Protein AF-A0A0B6XY96-F1 (afdb_monomer_lite)

Radius of gyration: 25.29 Å; chains: 1; bounding box: 54×44×71 Å

Sequence (226 aa):
AMDSETLGESTVIISHGELLQGVLDKAHYGPSTYGLIHCCFELYGGDVAGRLLTYLGRLFTSYLQMTGFSLGAGDILVQRKADRKRKSFIRKSQHAGKVAVMKALGLHEIDTNEIDLLLELKRAHFDKEGLKMAEVDMCMKGETDKVQDDIARSIMPVRLEKGFPENSLQLMVQSGAKGSPVNCMQISCLLGQIELEGRRPPLMLSGRSLPSFLPYDVSPKAGGFV

pLDDT: mean 88.84, std 10.07, range [34.84, 97.94]

Structure (mmCIF, N/CA/C/O backbone):
data_AF-A0A0B6XY96-F1
#
_entry.id   AF-A0A0B6XY96-F1
#
loop_
_atom_site.group_PDB
_atom_site.id
_atom_site.type_symbol
_atom_site.label_atom_id
_ato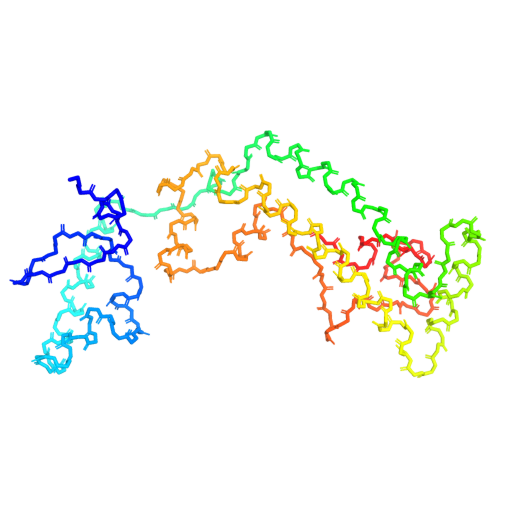m_site.label_alt_id
_atom_site.label_comp_id
_atom_site.label_asym_id
_atom_site.label_entity_id
_atom_site.label_seq_id
_atom_site.pdbx_PDB_ins_code
_atom_site.Cartn_x
_atom_site.Cartn_y
_atom_site.Cartn_z
_atom_site.occupancy
_atom_site.B_iso_or_equiv
_atom_site.auth_seq_id
_atom_site.auth_comp_id
_atom_site.auth_asym_id
_atom_site.auth_atom_id
_atom_site.pdbx_PDB_model_num
ATOM 1 N N . ALA A 1 1 ? 2.390 27.532 30.092 1.00 34.84 1 ALA A N 1
ATOM 2 C CA . ALA A 1 1 ? 2.012 27.223 28.703 1.00 34.84 1 ALA A CA 1
ATOM 3 C C . ALA A 1 1 ? 1.995 25.709 28.603 1.00 34.84 1 ALA A C 1
ATOM 5 O O . ALA A 1 1 ? 3.037 25.123 28.845 1.00 34.84 1 ALA A O 1
ATOM 6 N N . MET A 1 2 ? 0.826 25.080 28.449 1.00 35.19 2 MET A N 1
ATOM 7 C CA . MET A 1 2 ? 0.771 23.632 28.219 1.00 35.19 2 MET A CA 1
ATOM 8 C C . MET A 1 2 ? 1.104 23.404 26.747 1.00 35.19 2 MET A C 1
ATOM 10 O O . MET A 1 2 ? 0.464 24.002 25.880 1.00 35.19 2 MET A O 1
ATOM 14 N N . ASP A 1 3 ? 2.155 22.632 26.493 1.00 42.41 3 ASP A N 1
ATOM 15 C CA . ASP A 1 3 ? 2.670 22.343 25.157 1.00 42.41 3 ASP A CA 1
ATOM 16 C C . ASP A 1 3 ? 1.568 21.727 24.293 1.00 42.41 3 ASP A C 1
ATOM 18 O O . ASP A 1 3 ? 0.887 20.803 24.734 1.00 42.41 3 ASP A O 1
ATOM 22 N N . SER A 1 4 ? 1.362 22.200 23.059 1.00 48.06 4 SER A N 1
ATOM 23 C CA . SER A 1 4 ? 0.278 21.686 22.205 1.00 48.06 4 SER A CA 1
ATOM 24 C C . SER A 1 4 ? 0.474 20.226 21.768 1.00 48.06 4 SER A C 1
ATOM 26 O O . SER A 1 4 ? -0.428 19.655 21.166 1.00 48.06 4 SER A O 1
ATOM 28 N N . GLU A 1 5 ? 1.616 19.606 22.086 1.00 48.81 5 GLU A N 1
ATOM 29 C CA . GLU A 1 5 ? 1.818 18.152 22.002 1.00 48.81 5 GLU A CA 1
ATOM 30 C C . GLU A 1 5 ? 1.040 17.375 23.080 1.00 48.81 5 GLU A C 1
ATOM 32 O O . GLU A 1 5 ? 0.754 16.194 22.898 1.00 48.81 5 GLU A O 1
ATOM 37 N N . THR A 1 6 ? 0.630 18.024 24.177 1.00 51.12 6 THR A N 1
ATOM 38 C CA . THR A 1 6 ? -0.117 17.371 25.269 1.00 51.12 6 THR A CA 1
ATOM 39 C C . THR A 1 6 ? -1.612 17.187 24.990 1.00 51.12 6 THR A C 1
ATOM 41 O O . THR A 1 6 ? -2.243 16.396 25.678 1.00 51.12 6 THR A O 1
ATOM 44 N N . LEU A 1 7 ? -2.187 17.828 23.961 1.00 58.00 7 LEU A N 1
ATOM 45 C CA . LEU A 1 7 ? -3.616 17.725 23.595 1.00 58.00 7 LEU A CA 1
ATOM 46 C C . LEU A 1 7 ? -3.896 16.796 22.390 1.00 58.00 7 LEU A C 1
ATOM 48 O O . LEU A 1 7 ? -4.915 16.933 21.716 1.00 58.00 7 LEU A O 1
ATOM 52 N N . GLY A 1 8 ? -2.998 15.859 22.084 1.00 70.81 8 GLY A N 1
ATOM 53 C CA . GLY A 1 8 ? -3.193 14.903 20.988 1.00 70.81 8 GLY A CA 1
ATOM 54 C C . GLY A 1 8 ? -4.040 13.687 21.381 1.00 70.81 8 GLY A C 1
ATOM 55 O O . GLY A 1 8 ? -3.863 13.124 22.457 1.00 70.81 8 GLY A O 1
ATOM 56 N N . GLU A 1 9 ? -4.896 13.203 20.478 1.00 83.38 9 GLU A N 1
ATOM 57 C CA . GLU A 1 9 ? -5.590 11.910 20.641 1.00 83.38 9 GLU A CA 1
ATOM 58 C C . GLU A 1 9 ? -4.667 10.687 20.453 1.00 83.38 9 GLU A C 1
ATOM 60 O O . GLU A 1 9 ? -5.088 9.546 20.636 1.00 83.38 9 GLU A O 1
ATOM 65 N N . SER A 1 10 ? -3.398 10.913 20.097 1.00 85.44 10 SER A N 1
ATOM 66 C CA . SER A 1 10 ? -2.388 9.869 19.896 1.00 85.44 10 SER A CA 1
ATOM 67 C C . SER A 1 10 ? -1.900 9.230 21.194 1.00 85.44 10 SER A C 1
ATOM 69 O O . SER A 1 10 ? -1.477 8.078 21.186 1.00 85.44 10 SER A O 1
ATOM 71 N N . THR A 1 11 ? -1.913 9.980 22.296 1.00 88.56 11 THR A N 1
ATOM 72 C CA . THR A 1 11 ? -1.418 9.506 23.590 1.00 88.56 11 THR A CA 1
ATOM 73 C C . THR A 1 11 ? -2.590 9.016 24.418 1.00 88.56 11 THR A C 1
ATOM 75 O O . THR A 1 11 ? -3.497 9.788 24.725 1.00 88.56 11 THR A O 1
ATOM 78 N N . VAL A 1 12 ? -2.560 7.742 24.805 1.00 91.12 12 VAL A N 1
ATOM 79 C CA . VAL A 1 12 ? -3.589 7.156 25.663 1.00 91.12 12 VAL A CA 1
ATOM 80 C C . VAL A 1 12 ? -3.191 7.292 27.126 1.00 91.12 12 VAL A C 1
ATOM 82 O O . VAL A 1 12 ? -2.151 6.786 27.547 1.00 91.12 12 VAL A O 1
ATOM 85 N N . ILE A 1 13 ? -4.033 7.974 27.904 1.00 92.38 13 ILE A N 1
ATOM 86 C CA . ILE A 1 13 ? -3.832 8.190 29.340 1.00 92.38 13 ILE A CA 1
ATOM 87 C C . ILE A 1 13 ? -5.008 7.580 30.091 1.00 92.38 13 ILE A C 1
ATOM 89 O O . ILE A 1 13 ? -6.151 8.010 29.937 1.00 92.38 13 ILE A O 1
ATOM 93 N N . ILE A 1 14 ? -4.707 6.592 30.931 1.00 92.69 14 ILE A N 1
ATOM 94 C CA . ILE A 1 14 ? -5.670 5.962 31.832 1.00 92.69 14 ILE A CA 1
ATOM 95 C C . ILE A 1 14 ? -5.192 6.200 33.258 1.00 92.69 14 ILE A C 1
ATOM 97 O O . ILE A 1 14 ? -4.079 5.811 33.611 1.00 92.69 14 ILE A O 1
ATOM 101 N N . SER A 1 15 ? -6.027 6.835 34.076 1.00 92.94 15 SER A N 1
ATOM 102 C CA . SER A 1 15 ? -5.720 7.119 35.479 1.00 92.94 15 SER A CA 1
ATOM 103 C C . SER A 1 15 ? -6.868 6.662 36.360 1.00 92.94 15 SER A C 1
ATOM 105 O O . SER A 1 15 ? -8.026 6.895 36.037 1.00 92.94 15 SER A O 1
ATOM 107 N N . HIS A 1 16 ? -6.551 5.970 37.456 1.00 92.12 16 HIS A N 1
ATOM 108 C CA . HIS A 1 16 ? -7.541 5.432 38.398 1.00 92.12 16 HIS A CA 1
ATOM 109 C C . HIS A 1 16 ? -8.677 4.610 37.747 1.00 92.12 16 HIS A C 1
ATOM 111 O O . HIS A 1 16 ? -9.773 4.523 38.288 1.00 92.12 16 HIS A O 1
ATOM 117 N N . GLY A 1 17 ? -8.404 3.969 36.604 1.00 88.75 17 GLY A N 1
ATOM 118 C CA . GLY A 1 17 ? -9.384 3.166 35.864 1.00 88.75 17 GLY A CA 1
ATOM 119 C C . GLY A 1 17 ? -10.246 3.947 34.867 1.00 88.75 17 GLY A C 1
ATOM 120 O O . GLY A 1 17 ? -11.095 3.344 34.217 1.00 88.75 17 GLY A O 1
ATOM 121 N N . GLU A 1 18 ? -10.013 5.248 34.698 1.00 93.12 18 GLU A N 1
ATOM 122 C CA . GLU A 1 18 ? -10.737 6.100 33.753 1.00 93.12 18 GLU A CA 1
ATOM 123 C C . GLU A 1 18 ? -9.849 6.477 32.562 1.00 93.12 18 GLU A C 1
ATOM 125 O O . GLU A 1 18 ? -8.687 6.853 32.731 1.00 93.12 18 GLU A O 1
ATOM 130 N N . LEU A 1 19 ? -10.397 6.373 31.346 1.00 92.69 19 LEU A N 1
ATOM 131 C CA . LEU A 1 19 ? -9.748 6.845 30.123 1.00 92.69 19 LEU A CA 1
ATOM 132 C C . LEU A 1 19 ? -9.890 8.369 30.046 1.00 92.69 19 LEU A C 1
ATOM 134 O O . LEU A 1 19 ? -10.981 8.875 29.790 1.00 92.69 19 LEU A O 1
ATOM 138 N N . LEU A 1 20 ? -8.790 9.085 30.271 1.00 92.25 20 LEU A N 1
ATOM 139 C CA . LEU A 1 20 ? -8.768 10.549 30.297 1.00 92.25 20 LEU A CA 1
ATOM 140 C C . LEU A 1 20 ? -8.473 11.156 28.924 1.00 92.25 20 LEU A C 1
ATOM 142 O O . LEU A 1 20 ? -8.969 12.233 28.604 1.00 92.25 20 LEU A O 1
ATOM 146 N N . GLN A 1 21 ? -7.647 10.481 28.124 1.00 91.56 21 GLN A N 1
ATOM 147 C CA . GLN A 1 21 ? -7.187 10.982 26.833 1.00 91.56 21 GLN A CA 1
ATOM 148 C C . GLN A 1 21 ? -6.868 9.831 25.883 1.00 91.56 21 GLN A C 1
ATOM 150 O O . GLN A 1 21 ? -6.405 8.775 26.317 1.00 91.56 21 GLN A O 1
ATOM 155 N N . GLY A 1 22 ? -7.065 10.088 24.591 1.00 90.88 22 GLY A N 1
ATOM 156 C CA . GLY A 1 22 ? -6.612 9.242 23.497 1.00 90.88 22 GLY A CA 1
ATOM 157 C C . GLY A 1 22 ? -7.664 8.274 22.967 1.00 90.88 22 GLY A C 1
ATOM 158 O O . GLY A 1 22 ? -8.664 7.974 23.621 1.00 90.88 22 GLY A O 1
ATOM 159 N N . VAL A 1 23 ? -7.425 7.791 21.749 1.00 92.00 23 VAL A N 1
ATOM 160 C CA . VAL A 1 23 ? -8.285 6.809 21.079 1.00 92.00 23 VAL A CA 1
ATOM 161 C C . VAL A 1 23 ? -7.690 5.413 21.225 1.00 92.00 23 VAL A C 1
ATOM 163 O O . VAL A 1 23 ? -6.497 5.199 21.025 1.00 92.00 23 VAL A O 1
ATOM 166 N N . LEU A 1 24 ? -8.543 4.440 21.548 1.00 92.62 24 LEU A N 1
ATOM 167 C CA . LEU A 1 24 ? -8.146 3.039 21.629 1.00 92.62 24 LEU A CA 1
ATOM 168 C C . LEU A 1 24 ? -8.195 2.387 20.245 1.00 92.62 24 LEU A C 1
ATOM 170 O O . LEU A 1 24 ? -9.245 2.302 19.608 1.00 92.62 24 LEU A O 1
ATOM 174 N N . ASP A 1 25 ? -7.062 1.853 19.820 1.00 92.94 25 ASP A N 1
ATOM 175 C CA . ASP A 1 25 ? -6.890 1.124 18.568 1.00 92.94 25 ASP A CA 1
ATOM 176 C C . ASP A 1 25 ? -6.428 -0.325 18.819 1.00 92.94 25 ASP A C 1
ATOM 178 O O . ASP A 1 25 ? -6.383 -0.823 19.954 1.00 92.94 25 ASP A O 1
ATOM 182 N N . LYS A 1 26 ? -6.034 -1.015 17.744 1.00 92.50 26 LYS A N 1
ATOM 183 C CA . LYS A 1 26 ? -5.470 -2.364 17.829 1.00 92.50 26 LYS A CA 1
ATOM 184 C C . LYS A 1 26 ? -4.248 -2.463 18.751 1.00 92.50 26 LYS A C 1
ATOM 186 O O . LYS A 1 26 ? -4.020 -3.544 19.287 1.00 92.50 26 LYS A O 1
ATOM 191 N N . ALA A 1 27 ? -3.478 -1.395 18.962 1.00 91.88 27 ALA A N 1
ATOM 192 C CA . ALA A 1 27 ? -2.328 -1.424 19.863 1.00 91.88 27 ALA A CA 1
ATOM 193 C C . ALA A 1 27 ? -2.732 -1.521 21.345 1.00 91.88 27 ALA A C 1
ATOM 195 O O . ALA A 1 27 ? -1.904 -1.897 22.175 1.00 91.88 27 ALA A O 1
ATOM 196 N N . HIS A 1 28 ? -3.994 -1.258 21.689 1.00 92.25 28 HIS A N 1
ATOM 197 C CA . HIS A 1 28 ? -4.459 -1.269 23.076 1.00 92.25 28 HIS A CA 1
ATOM 198 C C . HIS A 1 28 ? -5.176 -2.569 23.456 1.00 92.25 28 HIS A C 1
ATOM 200 O O . HIS A 1 28 ? -4.881 -3.152 24.499 1.00 92.25 28 HIS A O 1
ATOM 206 N N . TYR A 1 29 ? -6.111 -3.033 22.624 1.00 92.75 29 TYR A N 1
ATOM 207 C CA . TYR A 1 29 ? -6.907 -4.241 22.896 1.00 92.75 29 TYR A CA 1
ATOM 208 C C . TYR A 1 29 ? -6.634 -5.409 21.943 1.00 92.75 29 TYR A C 1
ATOM 210 O O . TYR A 1 29 ? -7.260 -6.463 22.064 1.00 92.75 29 TYR A O 1
ATOM 218 N N . GLY A 1 30 ? -5.729 -5.233 20.981 1.00 90.69 30 GLY A N 1
ATOM 219 C CA . GLY A 1 30 ? -5.259 -6.307 20.117 1.00 90.69 30 GLY A CA 1
ATOM 220 C C . GLY A 1 30 ? -4.128 -7.128 20.748 1.00 90.69 30 GLY A C 1
ATOM 221 O O . GLY A 1 30 ? -3.778 -6.943 21.914 1.00 90.69 30 GLY A O 1
ATOM 222 N N . PRO A 1 31 ? -3.536 -8.054 19.975 1.00 89.50 31 PRO A N 1
ATOM 223 C CA . PRO A 1 31 ? -2.390 -8.851 20.402 1.00 89.50 31 PRO A CA 1
ATOM 224 C C . PRO A 1 31 ? -1.100 -8.016 20.335 1.00 89.50 31 PRO A C 1
ATOM 226 O O . PRO A 1 31 ? -0.239 -8.242 19.485 1.00 89.50 31 PRO A O 1
ATOM 229 N N . SER A 1 32 ? -0.995 -7.006 21.194 1.00 90.12 32 SER A N 1
ATOM 230 C CA . SER A 1 32 ? 0.112 -6.050 21.255 1.00 90.12 32 SER A CA 1
ATOM 231 C C . SER A 1 32 ? 0.770 -6.059 22.632 1.00 90.12 32 SER A C 1
ATOM 233 O O . SER A 1 32 ? 0.115 -6.061 23.676 1.00 90.12 32 SER A O 1
ATOM 235 N N . THR A 1 33 ? 2.101 -6.041 22.637 1.00 91.44 33 THR A N 1
ATOM 236 C CA . THR A 1 33 ? 2.887 -5.885 23.862 1.00 91.44 33 THR A CA 1
ATOM 237 C C . THR A 1 33 ? 2.662 -4.498 24.447 1.00 91.44 33 THR A C 1
ATOM 239 O O . THR A 1 33 ? 2.642 -3.518 23.706 1.00 91.44 33 THR A O 1
ATOM 242 N N . TYR A 1 34 ? 2.535 -4.422 25.769 1.00 92.25 34 TYR A N 1
ATOM 243 C CA . TYR A 1 34 ? 2.299 -3.175 26.515 1.00 92.25 34 TYR A CA 1
ATOM 244 C C . TYR A 1 34 ? 0.981 -2.453 26.175 1.00 92.25 34 TYR A C 1
ATOM 246 O O . TYR A 1 34 ? 0.793 -1.305 26.565 1.00 92.25 34 TYR A O 1
ATOM 254 N N . GLY A 1 35 ? 0.049 -3.126 25.490 1.00 92.31 35 GLY A N 1
ATOM 255 C CA . GLY A 1 35 ? -1.318 -2.637 25.323 1.00 92.31 35 GLY A CA 1
ATOM 256 C C . GLY A 1 35 ? -2.121 -2.700 26.626 1.00 92.31 35 GLY A C 1
ATOM 257 O O . GLY A 1 35 ? -1.733 -3.369 27.584 1.00 92.31 35 GLY A O 1
ATOM 258 N N . LEU A 1 36 ? -3.292 -2.061 26.641 1.00 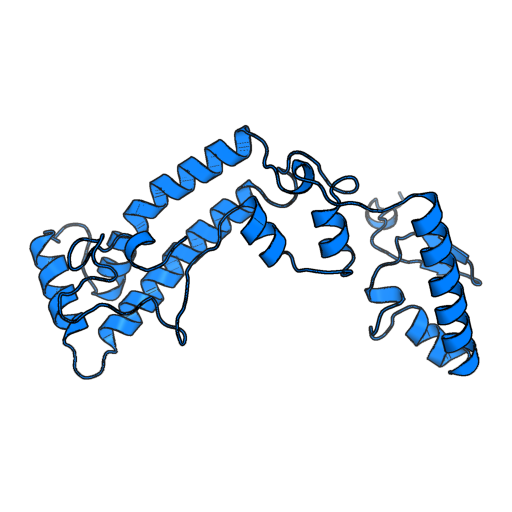93.38 36 LEU A N 1
ATOM 259 C CA . LEU A 1 36 ? -4.218 -2.053 27.779 1.00 93.38 36 LEU A CA 1
ATOM 260 C C . LEU A 1 36 ? -4.505 -3.464 28.312 1.00 93.38 36 LEU A C 1
ATOM 262 O O . LEU A 1 36 ? -4.399 -3.704 29.512 1.00 93.38 36 LEU A O 1
ATOM 266 N N . ILE A 1 37 ? -4.823 -4.413 27.427 1.00 94.38 37 ILE A N 1
ATOM 267 C CA . ILE A 1 37 ? -5.144 -5.791 27.836 1.00 94.38 37 ILE A CA 1
ATOM 268 C C . ILE A 1 37 ? -3.922 -6.498 28.430 1.00 94.38 37 ILE A C 1
ATOM 270 O O . ILE A 1 37 ? -4.058 -7.231 29.408 1.00 94.38 37 ILE A O 1
ATOM 274 N N . HIS A 1 38 ? -2.730 -6.245 27.886 1.00 94.62 38 HIS A N 1
ATOM 275 C CA . HIS A 1 38 ? -1.482 -6.795 28.409 1.00 94.62 38 HIS A CA 1
ATOM 276 C C . HIS A 1 38 ? -1.158 -6.228 29.799 1.00 94.62 38 HIS A C 1
ATOM 278 O O . HIS A 1 38 ? -0.843 -6.983 30.713 1.00 94.62 38 HIS A O 1
ATOM 284 N N . CYS A 1 39 ? -1.323 -4.917 29.997 1.00 93.56 39 CYS A N 1
ATOM 285 C CA . CYS A 1 39 ? -1.158 -4.284 31.306 1.00 93.56 39 CYS A CA 1
ATOM 286 C C . CYS A 1 39 ? -2.175 -4.812 32.329 1.00 93.56 39 CYS A C 1
ATOM 288 O O . CYS A 1 39 ? -1.818 -5.077 33.474 1.00 93.56 39 CYS A O 1
ATOM 290 N N . CYS A 1 40 ? -3.434 -5.020 31.928 1.00 93.88 40 CYS A N 1
ATOM 291 C CA . CYS A 1 40 ? -4.437 -5.629 32.802 1.00 93.88 40 CYS A CA 1
ATOM 292 C C . CYS A 1 40 ? -4.098 -7.078 33.165 1.00 93.88 40 CYS A C 1
ATOM 294 O O . CYS A 1 40 ? -4.346 -7.482 34.300 1.00 93.88 40 CYS A O 1
ATOM 296 N N . PHE A 1 41 ? -3.538 -7.846 32.229 1.00 95.69 41 PHE A N 1
ATOM 297 C CA . PHE A 1 41 ? -3.071 -9.204 32.495 1.00 95.69 41 PHE A CA 1
ATOM 298 C C . PHE A 1 41 ? -1.960 -9.213 33.549 1.00 95.69 41 PHE A C 1
ATOM 300 O O . PHE A 1 41 ? -2.029 -10.001 34.488 1.00 95.69 41 PHE A O 1
ATOM 307 N N . GLU A 1 42 ? -0.993 -8.304 33.435 1.00 95.56 42 GLU A N 1
ATOM 308 C CA . GLU A 1 42 ? 0.129 -8.213 34.374 1.00 95.56 42 GLU A CA 1
ATOM 309 C C . GLU A 1 42 ? -0.311 -7.752 35.774 1.00 95.56 42 GLU A C 1
ATOM 311 O O . GLU A 1 42 ? 0.146 -8.282 36.782 1.00 95.56 42 GLU A O 1
ATOM 316 N N . LEU A 1 43 ? -1.234 -6.786 35.855 1.00 94.44 43 LEU A N 1
ATOM 317 C CA . LEU A 1 43 ? -1.676 -6.206 37.130 1.00 94.44 43 LEU A CA 1
ATOM 318 C C . LEU A 1 43 ? -2.737 -7.043 37.860 1.00 94.44 43 LEU A C 1
ATOM 320 O O . LEU A 1 43 ? -2.755 -7.070 39.090 1.00 94.44 43 LEU A O 1
ATOM 324 N N . TYR A 1 44 ? -3.647 -7.685 37.122 1.00 94.88 44 TYR A N 1
ATOM 325 C CA . TYR A 1 44 ? -4.847 -8.324 37.684 1.00 94.88 44 TYR A CA 1
ATOM 326 C C . TYR A 1 44 ? -5.003 -9.805 37.309 1.00 94.88 44 TYR A C 1
ATOM 328 O O . TYR A 1 44 ? -5.945 -10.457 37.765 1.00 94.88 44 TYR A O 1
ATOM 336 N N . GLY A 1 45 ? -4.101 -10.350 36.493 1.00 96.12 45 GLY A N 1
ATOM 337 C CA . GLY A 1 45 ? -4.121 -11.741 36.055 1.00 96.12 45 GLY A CA 1
ATOM 338 C C . GLY A 1 45 ? -5.038 -12.025 34.859 1.00 96.12 45 GLY A C 1
ATOM 339 O O . GLY A 1 45 ? -5.823 -11.191 34.391 1.00 96.12 45 GLY A O 1
ATOM 340 N N . GLY A 1 46 ? -4.944 -13.262 34.364 1.00 95.56 46 GLY A N 1
ATOM 341 C CA . GLY A 1 46 ? -5.618 -13.709 33.141 1.00 95.56 46 GLY A CA 1
ATOM 342 C C . GLY A 1 46 ? -7.144 -13.686 33.195 1.00 95.56 46 GLY A C 1
ATOM 343 O O . GLY A 1 46 ? -7.780 -13.317 32.207 1.00 95.56 46 GLY A O 1
ATOM 344 N N . ASP A 1 47 ? -7.742 -14.010 34.343 1.00 96.69 47 ASP A N 1
ATOM 345 C CA . ASP A 1 47 ? -9.202 -14.047 34.489 1.00 96.69 47 ASP A CA 1
ATOM 346 C C . ASP A 1 47 ? -9.833 -12.662 34.304 1.00 96.69 47 ASP A C 1
ATOM 348 O O . ASP A 1 47 ? -10.861 -12.513 33.635 1.00 96.69 47 ASP A O 1
ATOM 352 N N . VAL A 1 48 ? -9.208 -11.626 34.874 1.00 96.12 48 VAL A N 1
ATOM 353 C CA . VAL A 1 48 ? -9.687 -10.242 34.768 1.00 96.12 48 VAL A CA 1
ATOM 354 C C . VAL A 1 48 ? -9.477 -9.715 33.352 1.00 96.12 48 VAL A C 1
ATOM 356 O O . VAL A 1 48 ? -10.406 -9.143 32.777 1.00 96.12 48 VAL A O 1
ATOM 359 N N . ALA A 1 49 ? -8.312 -9.971 32.750 1.00 95.56 49 ALA A N 1
ATOM 360 C CA . ALA A 1 49 ? -8.035 -9.587 31.366 1.00 95.56 49 ALA A CA 1
ATOM 361 C C . ALA A 1 49 ? -9.014 -10.244 30.371 1.00 95.56 49 ALA A C 1
ATOM 363 O O . ALA A 1 49 ? -9.542 -9.572 29.482 1.00 95.56 49 ALA A O 1
ATOM 364 N N . GLY A 1 50 ? -9.334 -11.530 30.557 1.00 95.88 50 GLY A N 1
ATOM 365 C CA . GLY A 1 50 ? -10.308 -12.247 29.728 1.00 95.88 50 GLY A CA 1
ATOM 366 C C . GLY A 1 50 ? -11.734 -11.698 29.861 1.00 95.88 50 GLY A C 1
ATOM 367 O O . GLY A 1 50 ? -12.450 -11.548 28.863 1.00 95.88 50 GLY A O 1
ATOM 368 N N . ARG A 1 51 ? -12.147 -11.328 31.082 1.00 96.88 51 ARG A N 1
ATOM 369 C CA . ARG A 1 51 ? -13.436 -10.652 31.316 1.00 96.88 51 ARG A CA 1
ATOM 370 C C . ARG A 1 51 ? -13.479 -9.280 30.651 1.00 96.88 51 ARG A C 1
ATOM 372 O O . ARG A 1 51 ? -14.461 -8.983 29.974 1.00 96.88 51 ARG A O 1
ATOM 379 N N . LEU A 1 52 ? -12.415 -8.485 30.779 1.00 95.25 52 LEU A N 1
ATOM 380 C CA . LEU A 1 52 ? -12.309 -7.174 30.135 1.00 95.25 52 LEU A CA 1
ATOM 381 C C . LEU A 1 52 ? -12.438 -7.287 28.610 1.00 95.25 52 LEU A C 1
ATOM 383 O O . LEU A 1 52 ? -13.245 -6.572 28.017 1.00 95.25 52 LEU A O 1
ATOM 387 N N . LEU A 1 53 ? -11.729 -8.233 27.986 1.00 95.88 53 LEU A N 1
ATOM 388 C CA . LEU A 1 53 ? -11.833 -8.492 26.546 1.00 95.88 53 LEU A CA 1
ATOM 389 C C . LEU A 1 53 ? -13.271 -8.859 26.138 1.00 95.88 53 LEU A C 1
ATOM 391 O O . LEU A 1 53 ? -13.789 -8.367 25.136 1.00 95.88 53 LEU A O 1
ATOM 395 N N . THR A 1 54 ? -13.942 -9.685 26.946 1.00 97.25 54 THR A N 1
ATOM 396 C CA . THR A 1 54 ? -15.339 -10.083 26.714 1.00 97.25 54 THR A CA 1
ATOM 397 C C . THR A 1 54 ? -16.291 -8.888 26.805 1.00 97.25 54 THR A C 1
ATOM 399 O O . THR A 1 54 ? -17.197 -8.755 25.977 1.00 97.25 54 THR A O 1
ATOM 402 N N . TYR A 1 55 ? -16.101 -8.006 27.789 1.00 96.75 55 TYR A N 1
ATOM 403 C CA . TYR A 1 55 ? -16.924 -6.808 27.958 1.00 96.75 55 TYR A CA 1
ATOM 404 C C . TYR A 1 55 ? -16.721 -5.810 26.818 1.00 96.75 55 TYR A C 1
ATOM 406 O O . TYR A 1 55 ? -17.710 -5.344 26.252 1.00 96.75 55 TYR A O 1
ATOM 414 N N . LEU A 1 56 ? -15.472 -5.556 26.418 1.00 96.00 56 LEU A N 1
ATOM 415 C CA . LEU A 1 56 ? -15.162 -4.710 25.264 1.00 96.00 56 LEU A CA 1
ATOM 416 C C . LEU A 1 56 ? -15.753 -5.286 23.971 1.00 96.00 56 LEU A C 1
ATOM 418 O O . LEU A 1 56 ? -16.402 -4.564 23.220 1.00 96.00 56 LEU A O 1
ATOM 422 N N . GLY A 1 57 ? -15.621 -6.596 23.743 1.00 96.50 57 GLY A N 1
ATOM 423 C CA . GLY A 1 57 ? -16.201 -7.258 22.573 1.00 96.50 57 GLY A CA 1
ATOM 424 C C . GLY A 1 57 ? -17.721 -7.088 22.484 1.00 96.50 57 GLY A C 1
ATOM 425 O O . GLY A 1 57 ? -18.249 -6.762 21.418 1.00 96.50 57 GLY A O 1
ATOM 426 N N . ARG A 1 58 ? -18.437 -7.243 23.607 1.00 97.75 58 ARG A N 1
ATOM 427 C CA . ARG A 1 58 ? -19.893 -7.014 23.672 1.00 97.75 58 ARG A CA 1
ATOM 428 C C . ARG A 1 58 ? -20.255 -5.547 23.457 1.00 97.75 58 ARG A C 1
ATOM 430 O O . ARG A 1 58 ? -21.186 -5.272 22.703 1.00 97.75 58 ARG A O 1
ATOM 437 N N . LEU A 1 59 ? -19.512 -4.628 24.075 1.00 96.69 59 LEU A N 1
ATOM 438 C CA . LEU A 1 59 ? -19.706 -3.186 23.924 1.00 96.69 59 LEU A CA 1
ATOM 439 C C . LEU A 1 59 ? -19.565 -2.761 22.457 1.00 96.69 59 LEU A C 1
ATOM 441 O O . LEU A 1 59 ? -20.484 -2.160 21.907 1.00 96.69 59 LEU A O 1
ATOM 445 N N . PHE A 1 60 ? -18.459 -3.127 21.803 1.00 95.56 60 PHE A N 1
ATOM 446 C CA . PHE A 1 60 ? -18.212 -2.776 20.403 1.00 95.56 60 PHE A CA 1
ATOM 447 C C . PHE A 1 60 ? -19.220 -3.429 19.456 1.00 95.56 60 PHE A C 1
ATOM 449 O O . PHE A 1 60 ? -19.688 -2.781 18.524 1.00 95.56 60 PHE A O 1
ATOM 456 N N . THR A 1 61 ? -19.610 -4.681 19.714 1.00 97.25 61 THR A N 1
ATOM 457 C CA . THR A 1 61 ? -20.636 -5.363 18.910 1.00 97.25 61 THR A CA 1
ATOM 458 C C . THR A 1 61 ? -21.987 -4.658 19.023 1.00 97.25 61 THR A C 1
ATOM 460 O O . THR A 1 61 ? -22.611 -4.379 18.003 1.00 97.25 61 THR A O 1
ATOM 463 N N . SER A 1 62 ? -22.423 -4.321 20.242 1.00 97.94 62 SER A N 1
ATOM 464 C CA . SER A 1 62 ? -23.675 -3.585 20.455 1.00 97.94 62 SER A CA 1
ATOM 465 C C . SER A 1 62 ? -23.624 -2.193 19.828 1.00 97.94 62 SER A C 1
ATOM 467 O O . SER A 1 62 ? -24.606 -1.757 19.235 1.00 97.94 62 SER A O 1
ATOM 469 N N . TYR A 1 63 ? -22.484 -1.506 19.924 1.00 96.94 63 TYR A N 1
ATOM 470 C CA . TYR A 1 63 ? -22.294 -0.200 19.301 1.00 96.94 63 TYR A CA 1
ATOM 471 C C . TYR A 1 63 ? -22.421 -0.286 17.775 1.00 96.94 63 TYR A C 1
ATOM 473 O O . TYR A 1 63 ? -23.220 0.440 17.190 1.00 96.94 63 TYR A O 1
ATOM 481 N N . LEU A 1 64 ? -21.716 -1.227 17.137 1.00 95.75 64 LEU A N 1
ATOM 482 C CA . LEU A 1 64 ? -21.770 -1.431 15.685 1.00 95.75 64 LEU A CA 1
ATOM 483 C C . LEU A 1 64 ? -23.157 -1.852 15.189 1.00 95.75 64 LEU A C 1
ATOM 485 O O . LEU A 1 64 ? -23.532 -1.494 14.076 1.00 95.75 64 LEU A O 1
ATOM 489 N N . GLN A 1 65 ? -23.931 -2.584 15.993 1.00 96.94 65 GLN A N 1
ATOM 490 C CA . GLN A 1 65 ? -25.322 -2.910 15.659 1.00 96.94 65 GLN A CA 1
ATOM 491 C C . GLN A 1 65 ? -26.227 -1.670 15.633 1.00 96.94 65 GLN A C 1
ATOM 493 O O . GLN A 1 65 ? -27.193 -1.649 14.874 1.00 96.94 65 GLN A O 1
ATOM 498 N N . MET A 1 66 ? -25.923 -0.644 16.436 1.00 96.44 66 MET A N 1
ATOM 499 C CA . MET A 1 66 ? -26.701 0.596 16.500 1.00 96.44 66 MET A CA 1
ATOM 500 C C . MET A 1 66 ? -26.272 1.622 15.447 1.00 96.44 66 MET A C 1
ATOM 502 O O . MET A 1 66 ? -27.125 2.274 14.850 1.00 96.44 66 MET A O 1
ATOM 506 N N . THR A 1 67 ? -24.966 1.794 15.236 1.00 94.44 67 THR A N 1
ATOM 507 C CA . THR A 1 67 ? -24.423 2.839 14.350 1.00 94.44 67 THR A CA 1
ATOM 508 C C . THR A 1 67 ? -24.154 2.348 12.931 1.00 94.44 67 THR A C 1
ATOM 510 O O . THR A 1 67 ? -24.252 3.126 11.983 1.00 94.44 67 THR A O 1
ATOM 513 N N . GLY A 1 68 ? -23.854 1.058 12.768 1.00 94.25 68 GLY A N 1
ATOM 514 C CA . GLY A 1 68 ? -23.373 0.492 11.515 1.00 94.25 68 GLY A CA 1
ATOM 515 C C . GLY A 1 68 ? -21.954 0.948 11.158 1.00 94.25 68 GLY A C 1
ATOM 516 O O . GLY A 1 68 ? -21.405 1.905 11.696 1.00 94.25 68 GLY A O 1
ATOM 517 N N . PHE A 1 69 ? -21.344 0.241 10.211 1.00 95.12 69 PHE A N 1
ATOM 518 C CA . PHE A 1 69 ? -20.074 0.625 9.600 1.00 95.12 69 PHE A CA 1
ATOM 519 C C . PHE A 1 69 ? -20.076 0.162 8.144 1.00 95.12 69 PHE A C 1
ATOM 521 O O . PHE A 1 69 ? -20.450 -0.977 7.863 1.00 95.12 69 PHE A O 1
ATOM 528 N N . SER A 1 70 ? -19.700 1.034 7.210 1.00 94.25 70 SER A N 1
ATOM 529 C CA . SER A 1 70 ? -19.744 0.724 5.780 1.00 94.25 70 SER A CA 1
ATOM 530 C C . SER A 1 70 ? -18.652 1.458 5.017 1.00 94.25 70 SER A C 1
ATOM 532 O O . SER A 1 70 ? -18.257 2.556 5.391 1.00 94.25 70 SER A O 1
ATOM 534 N N . LEU A 1 71 ? -18.200 0.851 3.925 1.00 93.38 71 LEU A N 1
ATOM 535 C CA . LEU A 1 71 ? -17.233 1.416 2.995 1.00 93.38 71 LEU A CA 1
ATOM 536 C C . LEU A 1 71 ? -17.896 1.507 1.622 1.00 93.38 71 LEU A C 1
ATOM 538 O O . LEU A 1 71 ? -18.389 0.512 1.090 1.00 93.38 71 LEU A O 1
ATOM 542 N N . GLY A 1 72 ? -17.909 2.706 1.051 1.00 93.19 72 GLY A N 1
ATOM 543 C CA . GLY A 1 72 ? -18.477 2.987 -0.262 1.00 93.19 72 GLY A CA 1
ATOM 544 C C . GLY A 1 72 ? -17.435 3.465 -1.269 1.00 93.19 72 GLY A C 1
ATOM 545 O O . GLY A 1 72 ? -16.278 3.724 -0.946 1.00 93.19 72 GLY A O 1
ATOM 546 N N . ALA A 1 73 ? -17.871 3.664 -2.515 1.00 93.12 73 ALA A N 1
ATOM 547 C CA . ALA A 1 73 ? -17.003 4.179 -3.576 1.00 93.12 73 ALA A CA 1
ATOM 548 C C . ALA A 1 73 ? -16.394 5.552 -3.229 1.00 93.12 73 ALA A C 1
ATOM 550 O O . ALA A 1 73 ? -15.252 5.820 -3.576 1.00 93.12 73 ALA A O 1
ATOM 551 N N . GLY A 1 74 ? -17.103 6.406 -2.485 1.00 91.81 74 GLY A N 1
ATOM 552 C CA . GLY A 1 74 ? -16.573 7.709 -2.066 1.00 91.81 74 GLY A CA 1
ATOM 553 C C . GLY A 1 74 ? -15.317 7.634 -1.187 1.00 91.81 74 GLY A C 1
ATOM 554 O O . GLY A 1 74 ? -14.559 8.597 -1.145 1.00 91.81 74 GLY A O 1
ATOM 555 N N . ASP A 1 75 ? -15.065 6.505 -0.517 1.00 92.75 75 ASP A N 1
ATOM 556 C CA . ASP A 1 75 ? -13.894 6.336 0.357 1.00 92.75 75 ASP A CA 1
ATOM 557 C C . ASP A 1 75 ? -12.604 6.051 -0.435 1.00 92.75 75 ASP A C 1
ATOM 559 O O . ASP A 1 75 ? -11.506 6.235 0.090 1.00 92.75 75 ASP A O 1
ATOM 563 N N . ILE A 1 76 ? -12.726 5.650 -1.709 1.00 92.38 76 ILE A N 1
ATOM 564 C CA . ILE A 1 76 ? -11.588 5.354 -2.599 1.00 92.38 76 ILE A CA 1
ATOM 565 C C . ILE A 1 76 ? -11.286 6.480 -3.594 1.00 92.38 76 ILE A C 1
ATOM 567 O O . ILE A 1 76 ? -10.217 6.478 -4.214 1.00 92.38 76 ILE A O 1
ATOM 571 N N . LEU A 1 77 ? -12.211 7.432 -3.761 1.00 93.31 77 LEU A N 1
ATOM 572 C CA . LEU A 1 77 ? -12.090 8.512 -4.734 1.00 93.31 77 LEU A CA 1
ATOM 573 C C . LEU A 1 77 ? -11.060 9.562 -4.308 1.00 93.31 77 LEU A C 1
ATOM 575 O O . LEU A 1 77 ? -10.922 9.934 -3.144 1.00 93.31 77 LEU A O 1
ATOM 579 N N . VAL A 1 78 ? -10.338 10.064 -5.307 1.00 93.62 78 VAL A N 1
ATOM 580 C CA . VAL A 1 78 ? -9.271 11.054 -5.154 1.00 93.62 78 VAL A CA 1
ATOM 581 C C . VAL A 1 78 ? -9.764 12.413 -5.638 1.00 93.62 78 VAL A C 1
ATOM 583 O O . VAL A 1 78 ? -10.434 12.519 -6.667 1.00 93.62 78 VAL A O 1
ATOM 586 N N . GLN A 1 79 ? -9.365 13.486 -4.954 1.00 94.19 79 GLN A N 1
ATOM 587 C CA . GLN A 1 79 ? -9.695 14.845 -5.379 1.00 94.19 79 GLN A CA 1
ATOM 588 C C . GLN A 1 79 ? -9.178 15.134 -6.796 1.00 94.19 79 GLN A C 1
ATOM 590 O O . GLN A 1 79 ? -8.020 14.867 -7.130 1.00 94.19 79 GLN A O 1
ATOM 595 N N . ARG A 1 80 ? -9.989 15.811 -7.620 1.00 93.12 80 ARG A N 1
ATOM 596 C CA . ARG A 1 80 ? -9.653 16.128 -9.026 1.00 93.12 80 ARG A CA 1
ATOM 597 C C . ARG A 1 80 ? -8.292 16.815 -9.197 1.00 93.12 80 ARG A C 1
ATOM 599 O O . ARG A 1 80 ? -7.582 16.557 -10.167 1.00 93.12 80 ARG A O 1
ATOM 606 N N . LYS A 1 81 ? -7.907 17.699 -8.269 1.00 92.12 81 LYS A N 1
ATOM 607 C CA . LYS A 1 81 ? -6.607 18.395 -8.298 1.00 92.12 81 LYS A CA 1
ATOM 608 C C . LYS A 1 81 ? -5.437 17.429 -8.085 1.00 92.12 81 LYS A C 1
ATOM 610 O O . LYS A 1 81 ? -4.409 17.578 -8.742 1.00 92.12 81 LYS A O 1
ATOM 615 N N . ALA A 1 82 ? -5.597 16.457 -7.190 1.00 92.62 82 ALA A N 1
ATOM 616 C CA . ALA A 1 82 ? -4.594 15.435 -6.920 1.00 92.62 82 ALA A CA 1
ATOM 617 C C . ALA A 1 82 ? -4.508 14.427 -8.074 1.00 92.62 82 ALA A C 1
ATOM 619 O O . ALA A 1 82 ? -3.409 14.132 -8.538 1.00 92.62 82 ALA A O 1
ATOM 620 N N . ASP A 1 83 ? -5.646 14.023 -8.649 1.00 93.75 83 ASP A N 1
ATOM 621 C CA . ASP A 1 83 ? -5.669 13.143 -9.824 1.00 93.75 83 ASP A CA 1
ATOM 622 C C . ASP A 1 83 ? -4.954 13.758 -11.044 1.00 93.75 83 ASP A C 1
ATOM 624 O O . ASP A 1 83 ? -4.195 13.087 -11.746 1.00 93.75 83 ASP A O 1
ATOM 628 N N . ARG A 1 84 ? -5.105 15.071 -11.275 1.00 94.50 84 ARG A N 1
ATOM 629 C CA . ARG A 1 84 ? -4.338 15.777 -12.320 1.00 94.50 84 ARG A CA 1
ATOM 630 C C . ARG A 1 84 ? -2.827 15.718 -12.075 1.00 94.50 84 ARG A C 1
ATOM 632 O O . ARG A 1 84 ? -2.070 15.542 -13.029 1.00 94.50 84 ARG A O 1
ATOM 639 N N . LYS A 1 85 ? -2.384 15.853 -10.819 1.00 93.56 85 LYS A N 1
ATOM 640 C CA . LYS A 1 85 ? -0.962 15.722 -10.460 1.00 93.56 85 LYS A CA 1
ATOM 641 C C . LYS A 1 85 ? -0.467 14.296 -10.685 1.00 93.56 85 LYS A C 1
ATOM 643 O O . LYS A 1 85 ? 0.548 14.135 -11.356 1.00 93.56 85 LYS A O 1
ATOM 648 N N . ARG A 1 86 ? -1.221 13.284 -10.241 1.00 93.31 86 ARG A N 1
ATOM 649 C CA . ARG A 1 86 ? -0.941 11.868 -10.530 1.00 93.31 86 ARG A CA 1
ATOM 650 C C . ARG A 1 86 ? -0.747 11.633 -12.026 1.00 93.31 86 ARG A C 1
ATOM 652 O O . ARG A 1 86 ? 0.278 11.101 -12.432 1.00 93.31 86 ARG A O 1
ATOM 659 N N . LYS A 1 87 ? -1.679 12.100 -12.863 1.00 93.62 87 LYS A N 1
ATOM 660 C CA . LYS A 1 87 ? -1.577 11.983 -14.330 1.00 93.62 87 LYS A CA 1
ATOM 661 C C . LYS A 1 87 ? -0.329 12.663 -14.900 1.00 93.62 87 LYS A C 1
ATOM 663 O O . LYS A 1 87 ? 0.240 12.161 -15.863 1.00 93.62 87 LYS A O 1
ATOM 668 N N . SER A 1 88 ? 0.105 13.783 -14.321 1.00 94.19 88 SER A N 1
ATOM 669 C CA . SER A 1 88 ? 1.357 14.447 -14.707 1.00 94.19 88 SER A CA 1
ATOM 670 C C . SER A 1 88 ? 2.581 13.585 -14.380 1.00 94.19 88 SER A C 1
ATOM 672 O O . SER A 1 88 ? 3.430 13.389 -15.247 1.00 94.19 88 SER A O 1
ATOM 674 N N . PHE A 1 89 ? 2.643 12.995 -13.181 1.00 93.25 89 PHE A N 1
ATOM 675 C CA . PHE A 1 89 ? 3.724 12.076 -12.802 1.00 93.25 89 PHE A CA 1
ATOM 676 C C . PHE A 1 89 ? 3.753 10.810 -13.669 1.00 93.25 89 PHE A C 1
ATOM 678 O O . PHE A 1 89 ? 4.819 10.444 -14.155 1.00 93.25 89 PHE A O 1
ATOM 685 N N . ILE A 1 90 ? 2.594 10.214 -13.972 1.00 92.19 90 ILE A N 1
ATOM 686 C CA . ILE A 1 90 ? 2.489 9.049 -14.874 1.00 92.19 90 ILE A CA 1
ATOM 687 C C . ILE A 1 90 ? 2.991 9.379 -16.289 1.00 92.19 90 ILE A C 1
ATOM 689 O O . ILE A 1 90 ? 3.615 8.554 -16.947 1.00 92.19 90 ILE A O 1
ATOM 693 N N . ARG A 1 91 ? 2.749 10.594 -16.795 1.00 91.69 91 ARG A N 1
ATOM 694 C CA . ARG A 1 91 ? 3.293 11.003 -18.104 1.00 91.69 91 ARG A CA 1
ATOM 695 C C . ARG A 1 91 ? 4.811 11.165 -18.063 1.00 91.69 91 ARG A C 1
ATOM 697 O O . ARG A 1 91 ? 5.489 10.779 -19.009 1.00 91.69 91 ARG A O 1
ATOM 704 N N . LYS A 1 92 ? 5.348 11.711 -16.971 1.00 89.19 92 LYS A N 1
ATOM 705 C CA . LYS A 1 92 ? 6.799 11.858 -16.783 1.00 89.19 92 LYS A CA 1
ATOM 706 C C . LYS A 1 92 ? 7.497 10.502 -16.668 1.00 89.19 92 LYS A C 1
ATOM 708 O O . LYS A 1 92 ? 8.573 10.337 -17.235 1.00 89.19 92 LYS A O 1
ATOM 713 N N . SER A 1 93 ? 6.863 9.520 -16.025 1.00 90.38 93 SER A N 1
ATOM 714 C CA . SER A 1 93 ? 7.453 8.192 -15.826 1.00 90.38 93 SER A CA 1
ATOM 715 C C . SER A 1 93 ? 7.701 7.423 -17.122 1.00 90.38 93 SER A C 1
ATOM 717 O O . SER A 1 93 ? 8.592 6.585 -17.156 1.00 90.38 93 SER A O 1
ATOM 719 N N . GLN A 1 94 ? 7.015 7.751 -18.223 1.00 86.75 94 GLN A N 1
ATOM 720 C CA . GLN A 1 94 ? 7.267 7.129 -19.531 1.00 86.75 94 GLN A CA 1
ATOM 721 C C . GLN A 1 94 ? 8.733 7.246 -19.981 1.00 86.75 94 GLN A C 1
ATOM 723 O O . GLN A 1 94 ? 9.238 6.346 -20.646 1.00 86.75 94 GLN A O 1
ATOM 728 N N . HIS A 1 95 ? 9.427 8.316 -19.579 1.00 84.50 95 HIS A N 1
ATOM 729 C CA . HIS A 1 95 ? 10.834 8.548 -19.919 1.00 84.50 95 HIS A CA 1
ATOM 730 C C . HIS A 1 95 ? 11.807 7.916 -18.915 1.00 84.50 95 HIS A C 1
ATOM 732 O O . HIS A 1 95 ? 12.971 7.709 -19.249 1.00 84.50 95 HIS A O 1
ATOM 738 N N . ALA A 1 96 ? 11.335 7.557 -17.715 1.00 86.50 96 ALA A N 1
ATOM 739 C CA . ALA A 1 96 ? 12.170 6.986 -16.658 1.00 86.50 96 ALA A CA 1
ATOM 740 C C . ALA A 1 96 ? 12.819 5.663 -17.087 1.00 86.50 96 ALA A C 1
ATOM 742 O O . ALA A 1 96 ? 13.943 5.367 -16.697 1.00 86.50 96 ALA A O 1
ATOM 743 N N . GLY A 1 97 ? 12.143 4.901 -17.950 1.00 87.69 97 GLY A N 1
ATOM 744 C CA . GLY A 1 97 ? 12.671 3.632 -18.427 1.00 87.69 97 GLY A CA 1
ATOM 745 C C . GLY A 1 97 ? 13.910 3.768 -19.314 1.00 87.69 97 GLY A C 1
ATOM 746 O O . GLY A 1 97 ? 14.881 3.040 -19.124 1.00 87.69 97 GLY A O 1
ATOM 747 N N . LYS A 1 98 ? 13.944 4.760 -20.216 1.00 87.62 98 LYS A N 1
ATOM 748 C CA . LYS A 1 98 ? 15.148 5.056 -21.016 1.00 87.62 98 LYS A CA 1
ATOM 749 C C . LYS A 1 98 ? 16.332 5.396 -20.106 1.00 87.62 98 LYS A C 1
ATOM 751 O O . LYS A 1 98 ? 17.405 4.822 -20.262 1.00 87.62 98 LYS A O 1
ATOM 756 N N . VAL A 1 99 ? 16.110 6.271 -19.123 1.00 87.50 99 VAL A N 1
ATOM 757 C CA . VAL A 1 99 ? 17.131 6.691 -18.147 1.00 87.50 99 VAL A CA 1
ATOM 758 C C . VAL A 1 99 ? 17.655 5.500 -17.341 1.00 87.50 99 VAL A C 1
ATOM 760 O O . VAL A 1 99 ? 18.865 5.338 -17.198 1.00 87.50 99 VAL A O 1
ATOM 763 N N . ALA A 1 100 ? 16.763 4.629 -16.868 1.00 89.44 100 ALA A N 1
ATOM 764 C CA . ALA A 1 100 ? 17.137 3.450 -16.096 1.00 89.44 100 ALA A CA 1
ATOM 765 C C . ALA A 1 100 ? 17.999 2.463 -16.898 1.00 89.44 100 ALA A C 1
ATOM 767 O O . ALA A 1 100 ? 18.991 1.958 -16.374 1.00 89.44 100 ALA A O 1
ATOM 768 N N . VAL A 1 101 ? 17.656 2.212 -18.166 1.00 89.00 101 VAL A N 1
ATOM 769 C CA . VAL A 1 101 ? 18.444 1.320 -19.033 1.00 89.00 101 VAL A CA 1
ATOM 770 C C . VAL A 1 101 ? 19.809 1.922 -19.348 1.00 89.00 101 VAL A C 1
ATOM 772 O O . VAL A 1 101 ? 20.809 1.219 -19.249 1.00 89.00 101 VAL A O 1
ATOM 775 N N . MET A 1 102 ? 19.873 3.211 -19.698 1.00 87.06 102 MET A N 1
ATOM 776 C CA . MET A 1 102 ? 21.152 3.879 -19.974 1.00 87.06 102 MET A CA 1
ATOM 777 C C . MET A 1 102 ? 22.078 3.813 -18.758 1.00 87.06 102 MET A C 1
ATOM 779 O O . MET A 1 102 ? 23.246 3.460 -18.894 1.00 87.06 102 MET A O 1
ATOM 783 N N . LYS A 1 103 ? 21.531 4.055 -17.561 1.00 87.06 103 LYS A N 1
ATOM 784 C CA . LYS A 1 103 ? 22.269 3.944 -16.301 1.00 87.06 103 LYS A CA 1
ATOM 785 C C . LYS A 1 103 ? 22.779 2.524 -16.043 1.00 87.06 103 LYS A C 1
ATOM 787 O O . LYS A 1 103 ? 23.935 2.376 -15.664 1.00 87.06 103 LYS A O 1
ATOM 792 N N . ALA A 1 104 ? 21.948 1.505 -16.262 1.00 87.56 104 ALA A N 1
ATOM 793 C CA . ALA A 1 104 ? 22.327 0.103 -16.067 1.00 87.56 104 ALA A CA 1
ATOM 794 C C . ALA A 1 104 ? 23.407 -0.368 -17.052 1.00 87.56 104 ALA A C 1
ATOM 796 O O . ALA A 1 104 ? 24.250 -1.183 -16.708 1.00 87.56 104 ALA A O 1
ATOM 797 N N . LEU A 1 105 ? 23.384 0.140 -18.287 1.00 85.56 105 LEU A N 1
ATOM 798 C CA . LEU A 1 105 ? 24.323 -0.254 -19.340 1.00 85.56 105 LEU A CA 1
ATOM 799 C C . LEU A 1 105 ? 25.550 0.670 -19.431 1.00 85.56 105 LEU A C 1
ATOM 801 O O . LEU A 1 105 ? 26.379 0.487 -20.319 1.00 85.56 105 LEU A O 1
ATOM 805 N N . GLY A 1 106 ? 25.675 1.657 -18.536 1.00 82.44 106 GLY A N 1
ATOM 806 C CA . GLY A 1 106 ? 26.796 2.601 -18.519 1.00 82.44 106 GLY A CA 1
ATOM 807 C C . GLY A 1 106 ? 26.853 3.536 -19.734 1.00 82.44 106 GLY A C 1
ATOM 808 O O . GLY A 1 106 ? 27.934 3.984 -20.106 1.00 82.44 106 GLY A O 1
ATOM 809 N N . LEU A 1 107 ? 25.711 3.816 -20.369 1.00 79.81 107 LEU A N 1
ATOM 810 C CA . LEU A 1 107 ? 25.608 4.686 -21.545 1.00 79.81 107 LEU A CA 1
ATOM 811 C C . LEU A 1 107 ? 25.338 6.139 -21.119 1.00 79.81 107 LEU A C 1
ATOM 813 O O . LEU A 1 107 ? 24.492 6.398 -20.262 1.00 79.81 107 LEU A O 1
ATOM 817 N N . HIS A 1 108 ? 26.039 7.099 -21.727 1.00 73.75 108 HIS A N 1
ATOM 818 C CA . HIS A 1 108 ? 25.849 8.528 -21.460 1.00 73.75 108 HIS A CA 1
ATOM 819 C C . HIS A 1 108 ? 24.779 9.143 -22.380 1.00 73.75 108 HIS A C 1
ATOM 821 O O . HIS A 1 108 ? 24.747 8.876 -23.582 1.00 73.75 108 HIS A O 1
ATOM 827 N N . GLU A 1 109 ? 23.930 10.023 -21.827 1.00 61.75 109 GLU A N 1
ATOM 828 C CA . GLU A 1 109 ? 22.790 10.648 -22.531 1.00 61.75 109 GLU A CA 1
ATOM 829 C C . GLU A 1 109 ? 23.172 11.419 -23.807 1.00 61.75 109 GLU A C 1
ATOM 831 O O . GLU A 1 109 ? 22.326 11.617 -24.674 1.00 61.75 109 GLU A O 1
ATOM 836 N N . ILE A 1 110 ? 24.427 11.856 -23.930 1.00 56.78 110 ILE A N 1
ATOM 837 C CA . ILE A 1 110 ? 24.886 12.765 -24.990 1.00 56.78 110 ILE A CA 1
ATOM 838 C C . ILE A 1 110 ? 25.260 12.012 -26.285 1.00 56.78 110 ILE A C 1
ATOM 840 O O . ILE A 1 110 ? 25.151 12.592 -27.361 1.00 56.78 110 ILE A O 1
ATOM 844 N N . ASP A 1 111 ? 25.606 10.720 -26.204 1.00 53.81 111 ASP A N 1
ATOM 845 C CA . ASP A 1 111 ? 26.188 9.957 -27.328 1.00 53.81 111 ASP A CA 1
ATOM 846 C C . ASP A 1 111 ? 25.323 8.783 -27.826 1.00 53.81 111 ASP A C 1
ATOM 848 O O . ASP A 1 111 ? 25.698 8.086 -28.769 1.00 53.81 111 ASP A O 1
ATOM 852 N N . THR A 1 112 ? 24.166 8.520 -27.210 1.00 62.50 112 THR A N 1
ATOM 853 C CA . THR A 1 112 ? 23.451 7.254 -27.442 1.00 62.50 112 THR A CA 1
ATOM 854 C C . THR A 1 112 ? 22.387 7.374 -28.539 1.00 62.50 112 THR A C 1
ATOM 856 O O . THR A 1 112 ? 21.322 7.956 -28.323 1.00 62.50 112 THR A O 1
ATOM 859 N N . ASN A 1 113 ? 22.616 6.751 -29.703 1.00 75.44 113 ASN A N 1
ATOM 860 C CA . ASN A 1 113 ? 21.550 6.524 -30.685 1.00 75.44 113 ASN A CA 1
ATOM 861 C C . ASN A 1 113 ? 20.581 5.437 -30.183 1.00 75.44 113 ASN A C 1
ATOM 863 O O . ASN A 1 113 ? 20.993 4.482 -29.524 1.00 75.44 113 ASN A O 1
ATOM 867 N N . GLU A 1 114 ? 19.295 5.499 -30.560 1.00 74.75 114 GLU A N 1
ATOM 868 C CA . GLU A 1 114 ? 18.315 4.452 -30.195 1.00 74.75 114 GLU A CA 1
ATOM 869 C C . GLU A 1 114 ? 18.738 3.048 -30.668 1.00 74.75 114 GLU A C 1
ATOM 871 O O . GLU A 1 114 ? 18.391 2.044 -30.047 1.00 74.75 114 GLU A O 1
ATOM 876 N N . ILE A 1 115 ? 19.528 2.977 -31.743 1.00 78.19 115 ILE A N 1
ATOM 877 C CA . ILE A 1 115 ? 20.076 1.731 -32.289 1.00 78.19 115 ILE A CA 1
ATOM 878 C C . ILE A 1 115 ? 21.122 1.122 -31.346 1.00 78.19 115 ILE A C 1
ATOM 880 O O . ILE A 1 115 ? 21.093 -0.088 -31.114 1.00 78.19 115 ILE A O 1
ATOM 884 N N . ASP A 1 116 ? 22.003 1.945 -30.774 1.00 81.38 116 ASP A N 1
ATOM 885 C CA . ASP A 1 116 ? 23.079 1.489 -29.887 1.00 81.38 116 ASP A CA 1
ATOM 886 C C . ASP A 1 116 ? 22.502 0.966 -28.565 1.00 81.38 116 ASP A C 1
ATOM 888 O O . ASP A 1 116 ? 22.866 -0.119 -28.105 1.00 81.38 116 ASP A O 1
ATOM 892 N N . LEU A 1 117 ? 21.496 1.663 -28.024 1.00 82.19 117 LEU A N 1
ATOM 893 C CA . LEU A 1 117 ? 20.740 1.216 -26.850 1.00 82.19 117 LEU A CA 1
ATOM 894 C C . LEU A 1 117 ? 20.083 -0.154 -27.082 1.00 82.19 117 LEU A C 1
ATOM 896 O O . LEU A 1 117 ? 20.142 -1.041 -26.228 1.00 82.19 117 LEU A O 1
ATOM 900 N N . LEU A 1 118 ? 19.458 -0.340 -28.248 1.00 85.75 118 LEU A N 1
ATOM 901 C CA . LEU A 1 118 ? 18.778 -1.585 -28.608 1.00 85.75 118 LEU A CA 1
ATOM 902 C C . LEU A 1 118 ? 19.783 -2.733 -28.785 1.00 85.75 118 LEU A C 1
ATOM 904 O O . LEU A 1 118 ? 19.503 -3.869 -28.390 1.00 85.75 118 LEU A O 1
ATOM 908 N N . LEU A 1 119 ? 20.962 -2.454 -29.347 1.00 86.06 119 LEU A N 1
ATOM 909 C CA . LEU A 1 119 ? 22.027 -3.441 -29.500 1.00 86.06 119 LEU A CA 1
ATOM 910 C C . LEU A 1 119 ? 22.567 -3.911 -28.142 1.00 86.06 119 LEU A C 1
ATOM 912 O O . LEU A 1 119 ? 22.705 -5.120 -27.937 1.00 86.06 119 LEU A O 1
ATOM 916 N N . GLU A 1 120 ? 22.819 -2.994 -27.209 1.00 85.75 120 GLU A N 1
ATOM 917 C CA . GLU A 1 120 ? 23.288 -3.348 -25.863 1.00 85.75 120 GLU A CA 1
ATOM 918 C C . GLU A 1 120 ? 22.217 -4.084 -25.046 1.00 85.75 120 GLU A C 1
ATOM 920 O O . GLU A 1 120 ? 22.514 -5.094 -24.405 1.00 85.75 120 GLU A O 1
ATOM 925 N N . LEU A 1 121 ? 20.944 -3.690 -25.156 1.00 86.69 121 LEU A N 1
ATOM 926 C CA . LEU A 1 121 ? 19.827 -4.445 -24.571 1.00 86.69 121 LEU A CA 1
ATOM 927 C C . LEU A 1 121 ? 19.726 -5.868 -25.128 1.00 86.69 121 LEU A C 1
ATOM 929 O O . LEU A 1 121 ? 19.490 -6.817 -24.379 1.00 86.69 121 LEU A O 1
ATOM 933 N N . LYS A 1 122 ? 19.925 -6.045 -26.439 1.00 89.31 122 LYS A N 1
ATOM 934 C CA . LYS A 1 122 ? 19.985 -7.376 -27.060 1.00 89.31 122 LYS A CA 1
ATOM 935 C C . LYS A 1 122 ? 21.131 -8.202 -26.487 1.00 89.31 122 LYS A C 1
ATOM 937 O O . LYS A 1 122 ? 20.914 -9.363 -26.150 1.00 89.31 122 LYS A O 1
ATOM 942 N N . ARG A 1 123 ? 22.323 -7.612 -26.350 1.00 87.44 123 ARG A N 1
ATOM 943 C CA . ARG A 1 123 ? 23.491 -8.277 -25.747 1.00 87.44 123 ARG A CA 1
ATOM 944 C C . ARG A 1 123 ? 23.217 -8.689 -24.301 1.00 87.44 123 ARG A C 1
ATOM 946 O O . ARG A 1 123 ? 23.544 -9.811 -23.938 1.00 87.44 123 ARG A O 1
ATOM 953 N N . ALA A 1 124 ? 22.580 -7.824 -23.513 1.00 87.62 124 ALA A N 1
ATOM 954 C CA . ALA A 1 124 ? 22.189 -8.120 -22.136 1.00 87.62 124 ALA A CA 1
ATOM 955 C C . ALA A 1 124 ? 21.126 -9.229 -22.042 1.00 87.62 124 ALA A C 1
ATOM 957 O O . ALA A 1 124 ? 21.190 -10.061 -21.143 1.00 87.62 124 ALA A O 1
ATOM 958 N N . HIS A 1 125 ? 20.170 -9.272 -22.976 1.00 89.19 125 HIS A N 1
ATOM 959 C CA . HIS A 1 125 ? 19.110 -10.284 -22.993 1.00 89.19 125 HIS A CA 1
ATOM 960 C C . HIS A 1 125 ? 19.625 -11.694 -23.327 1.00 89.19 125 HIS A C 1
ATOM 962 O O . HIS A 1 125 ? 19.140 -12.668 -22.761 1.00 89.19 125 HIS A O 1
ATOM 968 N N . PHE A 1 126 ? 20.607 -11.810 -24.227 1.00 87.88 126 PHE A N 1
ATOM 969 C CA . PHE A 1 126 ? 21.216 -13.095 -24.606 1.00 87.88 126 PHE A CA 1
ATOM 970 C C . PHE A 1 126 ? 22.445 -13.467 -23.763 1.00 87.88 126 PHE A C 1
ATOM 972 O O . PHE A 1 126 ? 23.156 -14.420 -24.093 1.00 87.88 126 PHE A O 1
ATOM 979 N N . ASP A 1 127 ? 22.708 -12.727 -22.687 1.00 87.25 127 ASP A N 1
ATOM 980 C CA . ASP A 1 127 ? 23.795 -13.032 -21.769 1.00 87.25 127 ASP A CA 1
ATOM 981 C C . ASP A 1 127 ? 23.506 -14.332 -21.001 1.00 87.25 127 ASP A C 1
ATOM 983 O O . ASP A 1 127 ? 22.425 -14.509 -20.437 1.00 87.25 127 ASP A O 1
ATOM 987 N N . LYS A 1 128 ? 24.475 -15.254 -20.971 1.00 78.06 128 LYS A N 1
ATOM 988 C CA . LYS A 1 128 ? 24.282 -16.604 -20.405 1.00 78.06 128 LYS A CA 1
ATOM 989 C C . LYS A 1 128 ? 24.049 -16.583 -18.896 1.00 78.06 128 LYS A C 1
ATOM 991 O O . LYS A 1 128 ? 23.391 -17.478 -18.373 1.00 78.06 128 LYS A O 1
ATOM 996 N N . GLU A 1 129 ? 24.596 -15.582 -18.213 1.00 78.25 129 GLU A N 1
ATOM 997 C CA . GLU A 1 129 ? 24.516 -15.439 -16.757 1.00 78.25 129 GLU A CA 1
ATOM 998 C C . GLU A 1 129 ? 23.302 -14.600 -16.320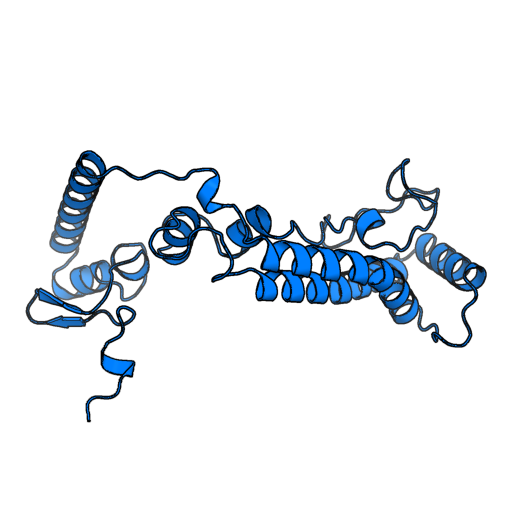 1.00 78.25 129 GLU A C 1
ATOM 1000 O O . GLU A 1 129 ? 22.894 -14.645 -15.160 1.00 78.25 129 GLU A O 1
ATOM 1005 N N . GLY A 1 130 ? 22.692 -13.842 -17.242 1.00 81.56 130 GLY A N 1
ATOM 1006 C CA . GLY A 1 130 ? 21.525 -12.995 -16.976 1.00 81.56 130 GLY A CA 1
ATOM 1007 C C . GLY A 1 130 ? 21.779 -11.834 -16.003 1.00 81.56 130 GLY A C 1
ATOM 1008 O O . GLY A 1 130 ? 20.826 -11.164 -15.599 1.00 81.56 130 GLY A O 1
ATOM 1009 N N . LEU A 1 131 ? 23.037 -11.580 -15.627 1.00 85.62 131 LEU A N 1
ATOM 1010 C CA . LEU A 1 131 ? 23.427 -10.549 -14.660 1.00 85.62 131 LEU A CA 1
ATOM 1011 C C . LEU A 1 131 ? 23.106 -9.147 -15.176 1.00 85.62 131 LEU A C 1
ATOM 1013 O O . LEU A 1 131 ? 22.521 -8.343 -14.454 1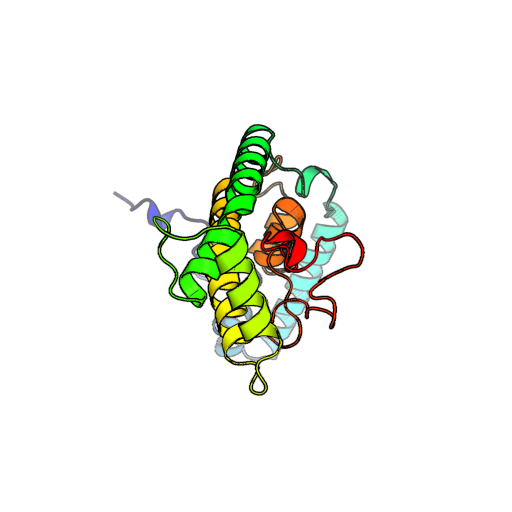.00 85.62 131 LEU A O 1
ATOM 1017 N N . LYS A 1 132 ? 23.399 -8.879 -16.453 1.00 86.44 132 LYS A N 1
ATOM 1018 C CA . LYS A 1 132 ? 23.119 -7.576 -17.074 1.00 86.44 132 LYS A CA 1
ATOM 1019 C C . LYS A 1 132 ? 21.628 -7.253 -17.099 1.00 86.44 132 LYS A C 1
ATOM 1021 O O . LYS A 1 132 ? 21.233 -6.121 -16.845 1.00 86.44 132 LYS A O 1
ATOM 1026 N N . MET A 1 133 ? 20.781 -8.246 -17.373 1.00 88.06 133 MET A N 1
ATOM 1027 C CA . MET A 1 133 ? 19.333 -8.039 -17.350 1.00 88.06 133 MET A CA 1
ATOM 1028 C C . MET A 1 133 ? 18.821 -7.809 -15.921 1.00 88.06 133 MET A C 1
ATOM 1030 O O . MET A 1 133 ? 17.950 -6.968 -15.712 1.00 88.06 133 MET A O 1
ATOM 1034 N N . ALA A 1 134 ? 19.402 -8.490 -14.928 1.00 88.94 134 ALA A N 1
ATOM 1035 C CA . ALA A 1 134 ? 19.092 -8.240 -13.522 1.00 88.94 134 ALA A CA 1
ATOM 1036 C C . ALA A 1 134 ? 19.503 -6.821 -13.074 1.00 88.94 134 ALA A C 1
ATOM 1038 O O . ALA A 1 134 ? 18.778 -6.184 -12.312 1.00 88.94 134 ALA A O 1
ATOM 1039 N N . GLU A 1 135 ? 20.621 -6.293 -13.576 1.00 90.12 135 GLU A N 1
ATOM 1040 C CA . GLU A 1 135 ? 21.049 -4.911 -13.322 1.00 90.12 135 GLU A CA 1
ATOM 1041 C C . GLU A 1 135 ? 20.098 -3.884 -13.955 1.00 90.12 135 GLU A C 1
ATOM 1043 O O . GLU A 1 135 ? 19.719 -2.899 -13.312 1.00 90.12 135 GLU A O 1
ATOM 1048 N N . VAL A 1 136 ? 19.629 -4.150 -15.180 1.00 90.25 136 VAL A N 1
ATOM 1049 C CA . VAL A 1 136 ? 18.582 -3.345 -15.828 1.00 90.25 136 VAL A CA 1
ATOM 1050 C C . VAL A 1 136 ? 17.293 -3.365 -15.004 1.00 90.25 136 VAL A C 1
ATOM 1052 O O . VAL A 1 136 ? 16.686 -2.312 -14.797 1.00 90.25 136 VAL A O 1
ATOM 1055 N N . ASP A 1 137 ? 16.884 -4.530 -14.503 1.00 91.81 137 ASP A N 1
ATOM 1056 C CA . ASP A 1 137 ? 15.698 -4.668 -13.655 1.00 91.81 137 ASP A CA 1
ATOM 1057 C C . ASP A 1 137 ? 15.828 -3.887 -12.345 1.00 91.81 137 ASP A C 1
ATOM 1059 O O . ASP A 1 137 ? 14.889 -3.191 -11.951 1.00 91.81 137 ASP A O 1
ATOM 1063 N N . MET A 1 138 ? 17.000 -3.934 -11.710 1.00 91.06 138 MET A N 1
ATOM 1064 C CA . MET A 1 138 ? 17.284 -3.191 -10.483 1.00 91.06 138 MET A CA 1
ATOM 1065 C C . MET A 1 138 ? 17.242 -1.674 -10.710 1.00 91.06 138 MET A C 1
ATOM 1067 O O . MET A 1 138 ? 16.616 -0.948 -9.934 1.00 91.06 138 MET A O 1
ATOM 1071 N N . CYS A 1 139 ? 17.874 -1.180 -11.779 1.00 91.81 139 CYS A N 1
ATOM 1072 C CA . CYS A 1 139 ? 17.854 0.250 -12.097 1.00 91.81 139 CYS A CA 1
ATOM 1073 C C . CYS A 1 139 ? 16.441 0.726 -12.443 1.00 91.81 139 CYS A C 1
ATOM 1075 O O . CYS A 1 139 ? 16.028 1.799 -12.003 1.00 91.81 139 CYS A O 1
ATOM 1077 N N . MET A 1 140 ? 15.687 -0.085 -13.190 1.00 92.56 140 MET A N 1
ATOM 1078 C CA . MET A 1 140 ? 14.290 0.192 -13.520 1.00 92.56 140 MET A CA 1
ATOM 1079 C C . MET A 1 140 ? 13.436 0.305 -12.267 1.00 92.56 140 MET A C 1
ATOM 1081 O O . MET A 1 140 ? 12.746 1.310 -12.115 1.00 92.56 140 MET A O 1
ATOM 1085 N N . LYS A 1 141 ? 13.558 -0.661 -11.350 1.00 91.44 141 LYS A N 1
ATOM 1086 C CA . LYS A 1 141 ? 12.882 -0.637 -10.051 1.00 91.44 141 LYS A CA 1
ATOM 1087 C C . LYS A 1 141 ? 13.185 0.650 -9.284 1.00 91.44 141 LYS A C 1
ATOM 1089 O O . LYS A 1 141 ? 12.268 1.349 -8.863 1.00 91.44 141 LYS A O 1
ATOM 1094 N N . GLY A 1 142 ? 14.462 1.017 -9.183 1.00 92.19 142 GLY A N 1
ATOM 1095 C CA . GLY A 1 142 ? 14.878 2.228 -8.477 1.00 92.19 142 GLY A CA 1
ATOM 1096 C C . GLY A 1 142 ? 14.276 3.518 -9.047 1.00 92.19 142 GLY A C 1
ATOM 1097 O O . GLY A 1 142 ? 13.956 4.429 -8.286 1.00 92.19 142 GLY A O 1
ATOM 1098 N N . GLU A 1 143 ? 14.093 3.620 -10.366 1.00 92.50 143 GLU A N 1
ATOM 1099 C CA . GLU A 1 143 ? 13.427 4.782 -10.972 1.00 92.50 143 GLU A CA 1
ATOM 1100 C C . GLU A 1 143 ? 11.894 4.715 -10.854 1.00 92.50 143 GLU A C 1
ATOM 1102 O O . GLU A 1 143 ? 11.253 5.744 -10.619 1.00 92.50 143 GLU A O 1
ATOM 1107 N N . THR A 1 144 ? 11.283 3.530 -10.965 1.00 92.50 144 THR A N 1
ATOM 1108 C CA . THR A 1 144 ? 9.829 3.367 -10.791 1.00 92.50 144 THR A CA 1
ATOM 1109 C C . THR A 1 144 ? 9.379 3.593 -9.352 1.00 92.50 144 THR A C 1
ATOM 1111 O O . THR A 1 144 ? 8.317 4.181 -9.143 1.00 92.50 144 THR A O 1
ATOM 1114 N N . ASP A 1 145 ? 10.195 3.215 -8.369 1.00 92.69 145 ASP A N 1
ATOM 1115 C CA . ASP A 1 145 ? 9.907 3.419 -6.947 1.00 92.69 145 ASP A CA 1
ATOM 1116 C C . ASP A 1 145 ? 9.858 4.914 -6.607 1.00 92.69 145 ASP A C 1
ATOM 1118 O O . ASP A 1 145 ? 8.935 5.369 -5.931 1.00 92.69 145 ASP A O 1
ATOM 1122 N N . LYS A 1 146 ? 10.760 5.727 -7.177 1.00 93.00 146 LYS A N 1
ATOM 1123 C CA . LYS A 1 146 ? 10.707 7.194 -7.027 1.00 93.00 146 LYS A CA 1
ATOM 1124 C C . LYS A 1 146 ? 9.396 7.773 -7.553 1.00 93.00 146 LYS A C 1
ATOM 1126 O O . LYS A 1 146 ? 8.789 8.629 -6.911 1.00 93.00 146 LYS A O 1
ATOM 1131 N N . VAL A 1 147 ? 8.952 7.305 -8.722 1.00 92.56 147 VAL A N 1
ATOM 1132 C CA . VAL A 1 147 ? 7.679 7.732 -9.323 1.00 92.56 147 VAL A CA 1
ATOM 1133 C C . VAL A 1 147 ? 6.505 7.313 -8.440 1.00 92.56 147 VAL A C 1
ATOM 1135 O O . VAL A 1 147 ? 5.584 8.108 -8.232 1.00 92.56 147 VAL A O 1
ATOM 1138 N N . GLN A 1 148 ? 6.524 6.082 -7.929 1.00 93.44 148 GLN A N 1
ATOM 1139 C CA . GLN A 1 148 ? 5.502 5.570 -7.021 1.00 93.44 148 GLN A CA 1
ATOM 1140 C C . GLN A 1 148 ? 5.408 6.437 -5.762 1.00 93.44 148 GLN A C 1
ATOM 1142 O O . GLN A 1 148 ? 4.310 6.878 -5.412 1.00 93.44 148 GLN A O 1
ATOM 1147 N N . ASP A 1 149 ? 6.544 6.761 -5.147 1.00 93.00 149 ASP A N 1
ATOM 1148 C CA . ASP A 1 149 ? 6.622 7.614 -3.962 1.00 93.00 149 ASP A CA 1
ATOM 1149 C C . ASP A 1 149 ? 6.118 9.037 -4.230 1.00 93.00 149 ASP A C 1
ATOM 1151 O O . ASP A 1 149 ? 5.382 9.607 -3.419 1.00 93.00 149 ASP A O 1
ATOM 1155 N N . ASP A 1 150 ? 6.468 9.623 -5.377 1.00 92.44 150 ASP A N 1
ATOM 1156 C CA . ASP A 1 150 ? 5.987 10.948 -5.777 1.00 92.44 150 ASP A CA 1
ATOM 1157 C C . ASP A 1 150 ? 4.467 10.976 -5.960 1.00 92.44 150 ASP A C 1
ATOM 1159 O O . ASP A 1 150 ? 3.794 11.915 -5.510 1.00 92.44 150 ASP A O 1
ATOM 1163 N N . ILE A 1 151 ? 3.900 9.935 -6.577 1.00 92.31 151 ILE A N 1
ATOM 1164 C CA . ILE A 1 151 ? 2.449 9.809 -6.720 1.00 92.31 151 ILE A CA 1
ATOM 1165 C C . ILE A 1 151 ? 1.803 9.618 -5.345 1.00 92.31 151 ILE A C 1
ATOM 1167 O O . ILE A 1 151 ? 0.844 10.336 -5.034 1.00 92.31 151 ILE A O 1
ATOM 1171 N N . ALA A 1 152 ? 2.338 8.722 -4.513 1.00 91.62 152 ALA A N 1
ATOM 1172 C CA . ALA A 1 152 ? 1.822 8.430 -3.180 1.00 91.62 152 ALA A CA 1
ATOM 1173 C C . ALA A 1 152 ? 1.791 9.689 -2.301 1.00 91.62 152 ALA A C 1
ATOM 1175 O O . ALA A 1 152 ? 0.728 10.041 -1.785 1.00 91.62 152 ALA A O 1
ATOM 1176 N N . ARG A 1 153 ? 2.899 10.444 -2.232 1.00 90.00 153 ARG A N 1
ATOM 1177 C CA . ARG A 1 153 ? 2.993 11.727 -1.504 1.00 90.00 153 ARG A CA 1
ATOM 1178 C C . ARG A 1 153 ? 2.032 12.790 -2.030 1.00 90.00 153 ARG A C 1
ATOM 1180 O O . ARG A 1 153 ? 1.613 13.685 -1.296 1.00 90.00 153 ARG A O 1
ATOM 1187 N N . SER A 1 154 ? 1.695 12.741 -3.319 1.00 89.12 154 SER A N 1
ATOM 1188 C CA . SER A 1 154 ? 0.798 13.730 -3.917 1.00 89.12 154 SER A CA 1
ATOM 1189 C C . SER A 1 154 ? -0.671 13.531 -3.529 1.00 89.12 154 SER A C 1
ATOM 1191 O O . SER A 1 154 ? -1.418 14.518 -3.525 1.00 89.12 154 SER A O 1
ATOM 1193 N N . ILE A 1 155 ? -1.069 12.295 -3.199 1.00 87.69 155 ILE A N 1
ATOM 1194 C CA . ILE A 1 155 ? -2.456 11.899 -2.919 1.00 87.69 155 ILE A CA 1
ATOM 1195 C C . ILE A 1 155 ? -2.671 11.598 -1.432 1.00 87.69 155 ILE A C 1
ATOM 1197 O O . ILE A 1 155 ? -3.568 12.172 -0.812 1.00 87.69 155 ILE A O 1
ATOM 1201 N N . MET A 1 156 ? -1.876 10.700 -0.857 1.00 83.62 156 MET A N 1
ATOM 1202 C CA . MET A 1 156 ? -2.106 10.157 0.479 1.00 83.62 156 MET A CA 1
ATOM 1203 C C . MET A 1 156 ? -1.440 11.017 1.566 1.00 83.62 156 MET A C 1
ATOM 1205 O O . MET A 1 156 ? -0.374 11.582 1.324 1.00 83.62 156 MET A O 1
ATOM 1209 N N . PRO A 1 157 ? -2.022 11.113 2.778 1.00 68.44 157 PRO A N 1
ATOM 1210 C CA . PRO A 1 157 ? -3.357 10.640 3.171 1.00 68.44 157 PRO A CA 1
ATOM 1211 C C . PRO A 1 157 ? -4.475 11.677 2.923 1.00 68.44 157 PRO A C 1
ATOM 1213 O O . PRO A 1 157 ? -5.648 11.330 2.908 1.00 68.44 157 PRO A O 1
ATOM 1216 N N . VAL A 1 158 ? -4.149 12.955 2.717 1.00 76.94 158 VAL A N 1
ATOM 1217 C CA . VAL A 1 158 ? -5.129 14.052 2.875 1.00 76.94 158 VAL A CA 1
ATOM 1218 C C . VAL A 1 158 ? -5.954 14.347 1.613 1.00 76.94 158 VAL A C 1
ATOM 1220 O O . VAL A 1 158 ? -6.974 15.024 1.692 1.00 76.94 158 VAL A O 1
ATOM 1223 N N . ARG A 1 159 ? -5.545 13.885 0.422 1.00 85.12 159 ARG A N 1
ATOM 1224 C CA . ARG A 1 159 ? -6.193 14.290 -0.846 1.00 85.12 159 ARG A CA 1
ATOM 1225 C C . ARG A 1 159 ? -7.186 13.281 -1.414 1.00 85.12 159 ARG A C 1
ATOM 1227 O O . ARG A 1 159 ? -7.471 13.316 -2.617 1.00 85.12 159 ARG A O 1
ATOM 1234 N N . LEU A 1 160 ? -7.727 12.417 -0.564 1.00 88.19 160 LEU A N 1
ATOM 1235 C CA . LEU A 1 160 ? -8.950 11.689 -0.885 1.00 88.19 160 LEU A CA 1
ATOM 1236 C C . LEU A 1 160 ? -10.156 12.637 -0.830 1.00 88.19 160 LEU A C 1
ATOM 1238 O O . LEU A 1 160 ? -10.083 13.737 -0.277 1.00 88.19 160 LEU A O 1
ATOM 1242 N N . GLU A 1 161 ? -11.243 12.253 -1.491 1.00 89.00 161 GLU A N 1
ATOM 1243 C CA . GLU A 1 161 ? -12.476 13.045 -1.502 1.00 89.00 161 GLU A CA 1
ATOM 1244 C C . GLU A 1 161 ? -13.077 13.148 -0.096 1.00 89.00 161 GLU A C 1
ATOM 1246 O O . GLU A 1 161 ? -13.427 14.242 0.340 1.00 89.00 161 GLU A O 1
ATOM 1251 N N . LYS A 1 162 ? -13.077 12.033 0.640 1.00 89.75 162 LYS A N 1
ATOM 1252 C CA . LYS A 1 162 ? -13.336 11.991 2.080 1.00 89.75 162 LYS A CA 1
ATOM 1253 C C . LYS A 1 162 ? -12.023 11.864 2.844 1.00 89.75 162 LYS A C 1
ATOM 1255 O O . LYS A 1 162 ? -11.210 10.995 2.517 1.00 89.75 162 LYS A O 1
ATOM 1260 N N . GLY A 1 163 ? -11.833 12.697 3.862 1.00 87.62 163 GLY A N 1
ATOM 1261 C CA . GLY A 1 163 ? -10.695 12.616 4.778 1.00 87.62 163 GLY A CA 1
ATOM 1262 C C . GLY A 1 163 ? -11.001 11.783 6.023 1.00 87.62 163 GLY A C 1
ATOM 1263 O O . GLY A 1 163 ? -12.150 11.442 6.294 1.00 87.62 163 GLY A O 1
ATOM 1264 N N . PHE A 1 164 ? -9.967 11.470 6.797 1.00 86.56 164 PHE A N 1
ATOM 1265 C CA . PHE A 1 164 ? -10.126 10.954 8.156 1.00 86.56 164 PHE A CA 1
ATOM 1266 C C . PHE A 1 164 ? -10.825 12.001 9.050 1.00 86.56 164 PHE A C 1
ATOM 1268 O O . PHE A 1 164 ? -10.481 13.182 8.938 1.00 86.56 164 PHE A O 1
ATOM 1275 N N . PRO A 1 165 ? -11.768 11.616 9.936 1.00 88.44 165 PRO A N 1
ATOM 1276 C CA . PRO A 1 165 ? -12.186 10.249 10.296 1.00 88.44 165 PRO A CA 1
ATOM 1277 C C . PRO A 1 165 ? -13.340 9.666 9.459 1.00 88.44 165 PRO A C 1
ATOM 1279 O O . PRO A 1 165 ? -13.657 8.489 9.595 1.00 88.44 165 PRO A O 1
ATOM 1282 N N . GLU A 1 166 ? -13.968 10.452 8.585 1.00 90.88 166 GLU A N 1
ATOM 1283 C CA . GLU A 1 166 ? -15.152 10.031 7.815 1.00 90.88 166 GLU A CA 1
ATOM 1284 C C . GLU A 1 166 ? -14.843 8.982 6.733 1.00 90.88 166 GLU A C 1
ATOM 1286 O O . GLU A 1 166 ? -15.724 8.237 6.295 1.00 90.88 166 GLU A O 1
ATOM 1291 N N . ASN A 1 167 ? -13.591 8.916 6.280 1.00 93.31 167 ASN A N 1
ATOM 1292 C CA . ASN A 1 167 ? -13.143 7.920 5.320 1.00 93.31 167 ASN A CA 1
ATOM 1293 C 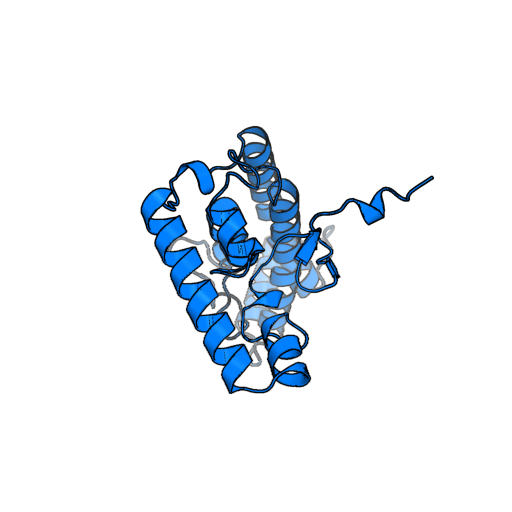C . ASN A 1 167 ? -12.966 6.551 5.990 1.00 93.31 167 ASN A C 1
ATOM 1295 O O . ASN A 1 167 ? -11.974 6.292 6.677 1.00 93.31 167 ASN A O 1
ATOM 1299 N N . SER A 1 168 ? -13.900 5.645 5.712 1.00 94.19 168 SER A N 1
ATOM 1300 C CA . SER A 1 168 ? -13.923 4.315 6.327 1.00 94.19 168 SER A CA 1
ATOM 1301 C C . SER A 1 168 ? -12.742 3.428 5.913 1.00 94.19 168 SER A C 1
ATOM 1303 O O . SER A 1 168 ? -12.252 2.650 6.731 1.00 94.19 168 SER A O 1
ATOM 1305 N N . LEU A 1 169 ? -12.221 3.572 4.687 1.00 93.25 169 LEU A N 1
ATOM 1306 C CA . LEU A 1 169 ? -11.021 2.847 4.250 1.00 93.25 169 LEU A CA 1
ATOM 1307 C C . LEU A 1 169 ? -9.792 3.285 5.058 1.00 93.25 169 LEU A C 1
ATOM 1309 O O . LEU A 1 169 ? -9.030 2.447 5.544 1.00 93.25 169 LEU A O 1
ATOM 1313 N N . GLN A 1 170 ? -9.607 4.597 5.226 1.00 91.94 170 GLN A N 1
ATOM 1314 C CA . GLN A 1 170 ? -8.502 5.130 6.023 1.00 91.94 170 GLN A CA 1
ATOM 1315 C C . GLN A 1 170 ? -8.641 4.759 7.495 1.00 91.94 170 GLN A C 1
ATOM 1317 O O . GLN A 1 170 ? -7.654 4.340 8.096 1.00 91.94 170 GLN A O 1
ATOM 1322 N N . LEU A 1 171 ? -9.852 4.842 8.049 1.00 92.88 171 LEU A N 1
ATOM 1323 C CA . LEU A 1 171 ? -10.125 4.480 9.435 1.00 92.88 171 LEU A CA 1
ATOM 1324 C C . LEU A 1 171 ? -9.773 3.011 9.712 1.00 92.88 171 LEU A C 1
ATOM 1326 O O . LEU A 1 171 ? -9.096 2.726 10.697 1.00 92.88 171 LEU A O 1
ATOM 1330 N N . MET A 1 172 ? -10.141 2.077 8.826 1.00 94.25 172 MET A N 1
ATOM 1331 C CA . MET A 1 172 ? -9.794 0.652 8.968 1.00 94.25 172 MET A CA 1
ATOM 1332 C C . MET A 1 172 ? -8.286 0.393 8.963 1.00 94.25 172 MET A C 1
ATOM 1334 O O . MET A 1 172 ? -7.802 -0.456 9.715 1.00 94.25 172 MET A O 1
ATOM 1338 N N . VAL A 1 173 ? -7.554 1.100 8.104 1.00 93.25 173 VAL A N 1
ATOM 1339 C CA . VAL A 1 173 ? -6.108 0.917 7.962 1.00 93.25 173 VAL A CA 1
ATOM 1340 C C . VAL A 1 173 ? -5.347 1.581 9.104 1.00 93.25 173 VAL A C 1
ATOM 1342 O O . VAL A 1 173 ? -4.452 0.959 9.669 1.00 93.25 173 VAL A O 1
ATOM 1345 N N . GLN A 1 174 ? -5.709 2.809 9.480 1.00 90.56 174 GLN A N 1
ATOM 1346 C CA . GLN A 1 174 ? -5.039 3.548 10.554 1.00 90.56 174 GLN A CA 1
ATOM 1347 C C . GLN A 1 174 ? -5.321 2.951 11.937 1.00 90.56 174 GLN A C 1
ATOM 1349 O O . GLN A 1 174 ? -4.407 2.875 12.747 1.00 90.56 174 GLN A O 1
ATOM 1354 N N . SER A 1 175 ? -6.536 2.447 12.186 1.00 91.25 175 SER A N 1
ATOM 1355 C CA . SER A 1 175 ? -6.869 1.729 13.433 1.00 91.25 175 SER A CA 1
ATOM 1356 C C . SER A 1 175 ? -6.244 0.330 13.531 1.00 91.25 175 SER A C 1
ATOM 1358 O O . SER A 1 175 ? -6.332 -0.326 14.571 1.00 91.25 175 SER A O 1
ATOM 1360 N N . GLY A 1 176 ? -5.654 -0.170 12.439 1.00 91.56 176 GLY A N 1
ATOM 1361 C CA . GLY A 1 176 ? -5.103 -1.519 12.350 1.00 91.56 176 GLY A CA 1
ATOM 1362 C C . GLY A 1 176 ? -6.156 -2.629 12.251 1.00 91.56 176 GLY A C 1
ATOM 1363 O O . GLY A 1 176 ? -5.789 -3.807 12.326 1.00 91.56 176 GLY A O 1
ATOM 1364 N N . ALA A 1 177 ? -7.437 -2.287 12.070 1.00 92.00 177 ALA A N 1
ATOM 1365 C CA . ALA A 1 177 ? -8.528 -3.250 11.956 1.00 92.00 177 ALA A CA 1
ATOM 1366 C C . ALA A 1 177 ? -8.335 -4.187 10.755 1.00 92.00 177 ALA A C 1
ATOM 1368 O O . ALA A 1 177 ? -8.366 -5.411 10.909 1.00 92.00 177 ALA A O 1
ATOM 1369 N N . LYS A 1 178 ? -8.111 -3.628 9.557 1.00 91.94 178 LYS A N 1
ATOM 1370 C CA . LYS A 1 178 ? -7.814 -4.423 8.357 1.00 91.94 178 LYS A CA 1
ATOM 1371 C C . LYS A 1 178 ? -7.176 -3.586 7.253 1.00 91.94 178 LYS A C 1
ATOM 1373 O O . LYS A 1 178 ? -7.630 -2.488 6.952 1.00 91.94 178 LYS A O 1
ATOM 1378 N N . GLY A 1 179 ? -6.201 -4.190 6.579 1.00 92.75 179 GLY A N 1
ATOM 1379 C CA . GLY A 1 179 ? -5.451 -3.567 5.493 1.00 92.75 179 GLY A CA 1
ATOM 1380 C C . GLY A 1 179 ? -4.221 -2.812 5.991 1.00 92.75 179 GLY A C 1
ATOM 1381 O O . GLY A 1 179 ? -3.948 -2.737 7.186 1.00 92.75 179 GLY A O 1
ATOM 1382 N N . SER A 1 180 ? -3.460 -2.287 5.041 1.00 93.12 180 SER A N 1
ATOM 1383 C CA . SER A 1 180 ? -2.226 -1.538 5.266 1.00 93.12 180 SER A CA 1
ATOM 1384 C C . SER A 1 180 ? -2.231 -0.242 4.449 1.00 93.12 180 SER A C 1
ATOM 1386 O O . SER A 1 180 ? -3.004 -0.126 3.489 1.00 93.12 180 SER A O 1
ATOM 1388 N N . PRO A 1 181 ? -1.347 0.725 4.761 1.00 90.81 181 PRO A N 1
ATOM 1389 C CA . PRO A 1 181 ? -1.194 1.932 3.950 1.00 90.81 181 PRO A CA 1
ATOM 1390 C C . PRO A 1 181 ? -0.911 1.627 2.472 1.00 90.81 181 PRO A C 1
ATOM 1392 O O . PRO A 1 181 ? -1.399 2.338 1.593 1.00 90.81 181 PRO A O 1
ATOM 1395 N N . VAL A 1 182 ? -0.201 0.526 2.197 1.00 91.69 182 VAL A N 1
ATOM 1396 C CA . VAL A 1 182 ? 0.070 0.035 0.839 1.00 91.69 182 VAL A CA 1
ATOM 1397 C C . VAL A 1 182 ? -1.226 -0.351 0.126 1.00 91.69 182 VAL A C 1
ATOM 1399 O O . VAL A 1 182 ? -1.404 0.006 -1.033 1.00 91.69 182 VAL A O 1
ATOM 1402 N N . ASN A 1 183 ? -2.179 -0.993 0.809 1.00 92.62 183 ASN A N 1
ATOM 1403 C CA . ASN A 1 183 ? -3.468 -1.330 0.195 1.00 92.62 183 ASN A CA 1
ATOM 1404 C C . ASN A 1 183 ? -4.260 -0.073 -0.189 1.00 92.62 183 ASN A C 1
ATOM 1406 O O . ASN A 1 183 ? -4.788 -0.005 -1.295 1.00 92.62 183 ASN A O 1
ATOM 1410 N N . CYS A 1 184 ? -4.300 0.943 0.679 1.00 91.44 184 CYS A N 1
ATOM 1411 C CA . CYS A 1 184 ? -4.940 2.220 0.343 1.00 91.44 184 CYS A CA 1
ATOM 1412 C C . CYS A 1 184 ? -4.267 2.893 -0.858 1.00 91.44 184 CYS A C 1
ATOM 1414 O O . CYS A 1 184 ? -4.944 3.394 -1.756 1.00 91.44 184 CYS A O 1
ATOM 1416 N N . MET A 1 185 ? -2.932 2.881 -0.892 1.00 92.00 185 MET A N 1
ATOM 1417 C 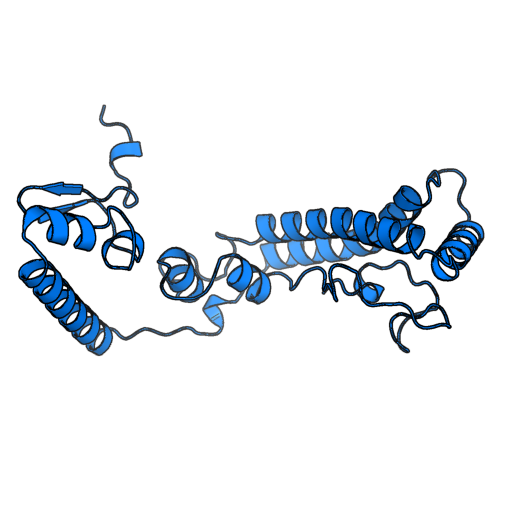CA . MET A 1 185 ? -2.165 3.412 -2.014 1.00 92.00 185 MET A CA 1
ATOM 1418 C C . MET A 1 185 ? -2.490 2.669 -3.315 1.00 92.00 185 MET A C 1
ATOM 1420 O O . MET A 1 185 ? -2.738 3.317 -4.326 1.00 92.00 185 MET A O 1
ATOM 1424 N N . GLN A 1 186 ? -2.560 1.339 -3.293 1.00 93.06 186 GLN A N 1
ATOM 1425 C CA . GLN A 1 186 ? -2.857 0.538 -4.482 1.00 93.06 186 GLN A CA 1
ATOM 1426 C C . GLN A 1 186 ? -4.282 0.726 -5.003 1.00 93.06 186 GLN A C 1
ATOM 1428 O O . GLN A 1 186 ? -4.498 0.747 -6.213 1.00 93.06 186 GLN A O 1
ATOM 1433 N N . ILE A 1 187 ? -5.248 0.918 -4.103 1.00 93.50 187 ILE A N 1
ATOM 1434 C CA . ILE A 1 187 ? -6.647 1.157 -4.473 1.00 93.50 187 ILE A CA 1
ATOM 1435 C C . ILE A 1 187 ? -6.830 2.560 -5.074 1.00 93.50 187 ILE A C 1
ATOM 1437 O O . ILE A 1 187 ? -7.484 2.709 -6.107 1.00 93.50 187 ILE A O 1
ATOM 1441 N N . SER A 1 188 ? -6.266 3.597 -4.446 1.00 92.00 188 SER A N 1
ATOM 1442 C CA . SER A 1 188 ? -6.544 4.991 -4.830 1.00 92.00 188 SER A CA 1
ATOM 1443 C C . SER A 1 188 ? -5.496 5.614 -5.762 1.00 92.00 188 SER A C 1
ATOM 1445 O O . SER A 1 188 ? -5.823 6.541 -6.508 1.00 92.00 188 SER A O 1
ATOM 1447 N N . CYS A 1 189 ? -4.244 5.145 -5.747 1.00 92.25 189 CYS A N 1
ATOM 1448 C CA . CYS A 1 189 ? -3.113 5.792 -6.426 1.00 92.25 189 CYS A CA 1
ATOM 1449 C C . CYS A 1 189 ? -2.626 5.023 -7.662 1.00 92.25 189 CYS A C 1
ATOM 1451 O O . CYS A 1 189 ? -2.931 5.453 -8.777 1.00 92.25 189 CYS A O 1
ATOM 1453 N N . LEU A 1 190 ? -1.843 3.959 -7.468 1.00 93.62 190 LEU A N 1
ATOM 1454 C CA . LEU A 1 190 ? -1.268 3.090 -8.505 1.00 93.62 190 LEU A CA 1
ATOM 1455 C C . LEU A 1 190 ? -0.908 1.728 -7.903 1.00 93.62 190 LEU A C 1
ATOM 1457 O O . LEU A 1 190 ? -0.669 1.655 -6.698 1.00 93.62 190 LEU A O 1
ATOM 1461 N N . LEU A 1 191 ? -0.810 0.684 -8.728 1.00 94.06 191 LEU A N 1
ATOM 1462 C CA . LEU A 1 191 ? -0.426 -0.651 -8.262 1.00 94.06 191 LEU A CA 1
ATOM 1463 C C . LEU A 1 191 ? 1.077 -0.741 -7.985 1.00 94.06 191 LEU A C 1
ATOM 1465 O O . LEU A 1 191 ? 1.465 -1.340 -6.978 1.00 94.06 191 LEU A O 1
ATOM 1469 N N . GLY A 1 192 ? 1.882 -0.110 -8.842 1.00 92.94 192 GLY A N 1
ATOM 1470 C CA . GLY A 1 192 ? 3.336 -0.083 -8.732 1.00 92.94 192 GLY A CA 1
ATOM 1471 C C . GLY A 1 192 ? 4.031 -1.045 -9.690 1.00 92.94 192 GLY A C 1
ATOM 1472 O O . GLY A 1 192 ? 3.446 -1.542 -10.655 1.00 92.94 192 GLY A O 1
ATOM 1473 N N . GLN A 1 193 ? 5.315 -1.287 -9.437 1.00 93.81 193 GLN A N 1
ATOM 1474 C CA . GLN A 1 193 ? 6.113 -2.241 -10.201 1.00 93.81 193 GLN A CA 1
ATOM 1475 C C . GLN A 1 193 ? 5.719 -3.676 -9.827 1.00 93.81 193 GLN A C 1
ATOM 1477 O O . GLN A 1 193 ? 5.812 -4.073 -8.667 1.00 93.81 193 GLN A O 1
ATOM 1482 N N . ILE A 1 194 ? 5.290 -4.466 -10.813 1.00 92.56 194 ILE A N 1
ATOM 1483 C CA . ILE A 1 194 ? 5.039 -5.897 -10.627 1.00 92.56 194 ILE A CA 1
ATOM 1484 C C . ILE A 1 194 ? 6.361 -6.654 -10.713 1.00 92.56 194 ILE A C 1
ATOM 1486 O O . ILE A 1 194 ? 7.138 -6.467 -11.653 1.00 92.56 194 ILE A O 1
ATOM 1490 N N . GLU A 1 195 ? 6.588 -7.531 -9.740 1.00 90.69 195 GLU A N 1
ATOM 1491 C CA . GLU A 1 195 ? 7.773 -8.377 -9.656 1.00 90.69 195 GLU A CA 1
ATOM 1492 C C . GLU A 1 195 ? 7.383 -9.853 -9.686 1.00 90.69 195 GLU A C 1
ATOM 1494 O O . GLU A 1 195 ? 6.430 -10.278 -9.030 1.00 90.69 195 GLU A O 1
ATOM 1499 N N . LEU A 1 196 ? 8.144 -10.635 -10.445 1.00 89.06 196 LEU A N 1
ATOM 1500 C CA . LEU A 1 196 ? 8.077 -12.088 -10.504 1.00 89.06 196 LEU A CA 1
ATOM 1501 C C . LEU A 1 196 ? 9.434 -12.613 -10.040 1.00 89.06 196 LEU A C 1
ATOM 1503 O O . LEU A 1 196 ? 10.453 -12.324 -10.662 1.00 89.06 196 LEU A O 1
ATOM 1507 N N . GLU A 1 197 ? 9.457 -13.325 -8.912 1.00 87.25 197 GLU A N 1
ATOM 1508 C CA . GLU A 1 197 ? 10.693 -13.885 -8.333 1.00 87.25 197 GLU A CA 1
ATOM 1509 C C . GLU A 1 197 ? 11.792 -12.823 -8.090 1.00 87.25 197 GLU A C 1
ATOM 1511 O O . GLU A 1 197 ? 12.984 -13.072 -8.253 1.00 87.25 197 GLU A O 1
ATOM 1516 N N . GLY A 1 198 ? 11.383 -11.603 -7.714 1.00 84.31 198 GLY A N 1
ATOM 1517 C CA . GLY A 1 198 ? 12.285 -10.471 -7.459 1.00 84.31 198 GLY A CA 1
ATOM 1518 C C . GLY A 1 198 ? 12.838 -9.791 -8.717 1.00 84.31 198 GLY A C 1
ATOM 1519 O O . GLY A 1 198 ? 13.692 -8.911 -8.607 1.00 84.31 198 GLY A O 1
ATOM 1520 N N . ARG A 1 199 ? 12.365 -10.180 -9.906 1.00 86.69 199 ARG A N 1
ATOM 1521 C CA . ARG A 1 199 ? 12.707 -9.576 -11.201 1.00 86.69 199 ARG A CA 1
ATOM 1522 C C . ARG A 1 199 ? 11.477 -8.971 -11.864 1.00 86.69 199 ARG A C 1
ATOM 1524 O O . ARG A 1 199 ? 10.346 -9.208 -11.439 1.00 86.69 199 ARG A O 1
ATOM 1531 N N . ARG A 1 200 ? 11.680 -8.188 -12.922 1.00 90.62 200 ARG A N 1
ATOM 1532 C CA . ARG A 1 200 ? 10.560 -7.685 -13.733 1.00 90.62 200 ARG A CA 1
ATOM 1533 C C . ARG A 1 200 ? 9.986 -8.812 -14.604 1.00 90.62 200 ARG A C 1
ATOM 1535 O O . ARG A 1 200 ? 10.631 -9.851 -14.758 1.00 90.62 200 ARG A O 1
ATOM 1542 N N . PRO A 1 201 ? 8.786 -8.637 -15.193 1.00 90.56 201 PRO A N 1
ATOM 1543 C CA . PRO A 1 201 ? 8.245 -9.594 -16.144 1.00 90.56 201 PRO A CA 1
ATOM 1544 C C . PRO A 1 201 ? 9.276 -9.954 -17.224 1.00 90.56 201 PRO A C 1
ATOM 1546 O O . PRO A 1 201 ? 9.850 -9.049 -17.841 1.00 90.56 201 PRO A O 1
ATOM 1549 N N . PRO A 1 202 ? 9.532 -11.254 -17.442 1.00 89.38 202 PRO A N 1
ATOM 1550 C CA . PRO A 1 202 ? 10.604 -11.693 -18.316 1.00 89.38 202 PRO A CA 1
ATOM 1551 C C . PRO A 1 202 ? 10.309 -11.338 -19.773 1.00 89.38 202 PRO A C 1
ATOM 1553 O O . PRO A 1 202 ? 9.158 -11.298 -20.216 1.00 89.38 202 PRO A O 1
ATOM 1556 N N . LEU A 1 203 ? 11.374 -11.121 -20.541 1.00 91.56 203 LEU A N 1
ATOM 1557 C CA . LEU A 1 203 ? 11.279 -10.962 -21.985 1.00 91.56 203 LEU A CA 1
ATOM 1558 C C . LEU A 1 203 ? 11.211 -12.338 -22.660 1.00 91.56 203 LEU A C 1
ATOM 1560 O O . LEU A 1 203 ? 11.900 -13.281 -22.281 1.00 91.56 203 LEU A O 1
ATOM 1564 N N . MET A 1 204 ? 10.379 -12.449 -23.693 1.00 92.19 204 MET A N 1
ATOM 1565 C CA . MET A 1 204 ? 10.377 -13.590 -24.608 1.00 92.19 204 MET A CA 1
ATOM 1566 C C . MET A 1 204 ? 11.647 -13.585 -25.464 1.00 92.19 204 MET A C 1
ATOM 1568 O O . MET A 1 204 ? 12.256 -12.536 -25.652 1.00 92.19 204 MET A O 1
ATOM 1572 N N . LEU A 1 205 ? 11.971 -14.706 -26.121 1.00 89.62 205 LEU A N 1
ATOM 1573 C CA . LEU A 1 205 ? 13.110 -14.806 -27.052 1.00 89.62 205 LEU A CA 1
ATOM 1574 C C . LEU A 1 205 ? 13.089 -13.729 -28.159 1.00 89.62 205 LEU A C 1
ATOM 1576 O O . LEU A 1 205 ? 14.130 -13.284 -28.629 1.00 89.62 205 LEU A O 1
ATOM 1580 N N . SER A 1 206 ? 11.898 -13.258 -28.537 1.00 90.94 206 SER A N 1
ATOM 1581 C CA . SER A 1 206 ? 11.702 -12.149 -29.477 1.00 90.94 206 SER A CA 1
ATOM 1582 C C . SER A 1 206 ? 12.024 -10.758 -28.902 1.00 90.94 206 SER A C 1
ATOM 1584 O O . SER A 1 206 ? 11.801 -9.760 -29.584 1.00 90.94 206 SER A O 1
ATOM 1586 N N . GLY A 1 207 ? 12.454 -10.666 -27.641 1.00 90.81 207 GLY A N 1
ATOM 1587 C CA . GLY A 1 207 ? 12.697 -9.425 -26.902 1.00 90.81 207 GLY A CA 1
ATOM 1588 C C . GLY A 1 207 ? 11.430 -8.694 -26.451 1.00 90.81 207 GLY A C 1
ATOM 1589 O O . GLY A 1 207 ? 11.503 -7.527 -26.090 1.00 90.81 207 GLY A O 1
ATOM 1590 N N . ARG A 1 208 ? 10.254 -9.328 -26.514 1.00 92.88 208 ARG A N 1
ATOM 1591 C CA . ARG A 1 208 ? 8.970 -8.704 -26.144 1.00 92.88 208 ARG A CA 1
ATOM 1592 C C . ARG A 1 208 ? 8.550 -9.155 -24.752 1.00 92.88 208 ARG A C 1
ATOM 1594 O O . ARG A 1 208 ? 8.653 -10.342 -24.468 1.00 92.88 208 ARG A O 1
ATOM 1601 N N . SER A 1 209 ? 8.022 -8.252 -23.931 1.00 91.19 209 SER A N 1
ATOM 1602 C CA . SER A 1 209 ? 7.395 -8.627 -22.655 1.00 91.19 209 SER A CA 1
ATOM 1603 C C . SER A 1 209 ? 5.988 -9.198 -22.853 1.00 91.19 209 SER A C 1
ATOM 1605 O O . SER A 1 209 ? 5.629 -10.199 -22.246 1.00 91.19 209 SER A O 1
ATOM 1607 N N . LEU A 1 210 ? 5.202 -8.611 -23.763 1.00 93.25 210 LEU A N 1
ATOM 1608 C CA . LEU A 1 210 ? 3.917 -9.139 -24.232 1.00 93.25 210 LEU A CA 1
ATOM 1609 C C . LEU A 1 210 ? 3.763 -8.916 -25.745 1.00 93.25 210 LEU A C 1
ATOM 1611 O O . LEU A 1 210 ? 4.395 -8.009 -26.293 1.00 93.25 210 LEU A O 1
ATOM 1615 N N . PRO A 1 211 ? 2.883 -9.672 -26.435 1.00 94.25 211 PRO A N 1
ATOM 1616 C CA . PRO A 1 211 ? 2.642 -9.504 -27.873 1.00 94.25 211 PRO A CA 1
ATOM 1617 C C . PRO A 1 211 ? 2.233 -8.081 -28.287 1.00 94.25 211 PRO A C 1
ATOM 1619 O O . PRO A 1 211 ? 2.520 -7.669 -29.411 1.00 94.25 211 PRO A O 1
ATOM 1622 N N . SER A 1 212 ? 1.603 -7.329 -27.377 1.00 94.81 212 SER A N 1
ATOM 1623 C CA . SER A 1 212 ? 1.164 -5.942 -27.573 1.00 94.81 212 SER A CA 1
ATOM 1624 C C . SER A 1 212 ? 2.287 -4.905 -27.532 1.00 94.81 212 SER A C 1
ATOM 1626 O O . SER A 1 212 ? 2.060 -3.768 -27.941 1.00 94.81 212 SER A O 1
ATOM 1628 N N . PHE A 1 213 ? 3.463 -5.258 -27.010 1.00 94.75 213 PHE A N 1
ATOM 1629 C CA . PHE A 1 213 ? 4.606 -4.351 -26.918 1.00 94.75 213 PHE A CA 1
ATOM 1630 C C . PHE A 1 213 ? 5.594 -4.583 -28.059 1.00 94.75 213 PHE A C 1
ATOM 1632 O O . PHE A 1 213 ? 5.696 -5.678 -28.630 1.00 94.75 213 PHE A O 1
ATOM 1639 N N . LEU A 1 214 ? 6.332 -3.525 -28.393 1.00 92.81 214 LEU A N 1
ATOM 1640 C CA . LEU A 1 214 ? 7.426 -3.611 -29.349 1.00 92.81 214 LEU A CA 1
ATOM 1641 C C . LEU A 1 214 ? 8.590 -4.423 -28.750 1.00 92.81 214 LEU A C 1
ATOM 1643 O O . LEU A 1 214 ? 8.759 -4.456 -27.528 1.00 92.81 214 LEU A O 1
ATOM 1647 N N . PRO A 1 215 ? 9.399 -5.098 -29.587 1.00 92.00 215 PRO A N 1
ATOM 1648 C CA . PRO A 1 215 ? 10.635 -5.719 -29.123 1.00 92.00 215 PRO A CA 1
ATOM 1649 C C . PRO A 1 215 ? 11.527 -4.694 -28.420 1.00 92.00 215 PRO A C 1
ATOM 1651 O O . PRO A 1 215 ? 11.793 -3.635 -28.983 1.00 92.00 215 PRO A O 1
ATOM 1654 N N . TYR A 1 216 ? 12.013 -5.039 -27.229 1.00 90.75 216 TYR A N 1
ATOM 1655 C CA . TYR A 1 216 ? 12.894 -4.213 -26.401 1.00 90.75 216 TYR A CA 1
ATOM 1656 C C . TYR A 1 216 ? 12.302 -2.843 -26.041 1.00 90.75 216 TYR A C 1
ATOM 1658 O O . TYR A 1 216 ? 13.028 -1.862 -25.904 1.00 90.75 216 TYR A O 1
ATOM 1666 N N . ASP A 1 217 ? 10.979 -2.774 -25.873 1.00 91.19 217 ASP A N 1
ATOM 1667 C CA . ASP A 1 217 ? 10.310 -1.590 -25.343 1.00 91.19 217 ASP A CA 1
ATOM 1668 C C . ASP A 1 217 ? 10.797 -1.306 -23.911 1.00 91.19 217 ASP A C 1
ATOM 1670 O O . ASP A 1 217 ? 10.563 -2.075 -22.978 1.00 91.19 217 ASP A O 1
ATOM 1674 N N . VAL A 1 218 ? 11.505 -0.188 -23.757 1.00 90.19 218 VAL A N 1
ATOM 1675 C CA . VAL A 1 218 ? 12.094 0.261 -22.490 1.00 90.19 218 VAL A CA 1
ATOM 1676 C C . VAL A 1 218 ? 11.114 1.037 -21.618 1.00 90.19 218 VAL A C 1
ATOM 1678 O O . VAL A 1 218 ? 11.503 1.531 -20.564 1.00 90.19 218 VAL A O 1
ATOM 1681 N N . SER A 1 219 ? 9.856 1.199 -22.029 1.00 91.75 219 SER A N 1
ATOM 1682 C CA . SER A 1 219 ? 8.867 1.880 -21.198 1.00 91.75 219 SER A CA 1
ATOM 1683 C C . SER A 1 219 ? 8.606 1.096 -19.901 1.00 91.75 219 SER A C 1
ATOM 1685 O O . SER A 1 219 ? 8.495 -0.134 -19.930 1.00 91.75 219 SER A O 1
ATOM 1687 N N . PRO A 1 220 ? 8.428 1.772 -18.748 1.00 92.88 220 PRO A N 1
ATOM 1688 C CA . PRO A 1 220 ? 8.106 1.076 -17.499 1.00 92.88 220 PRO A CA 1
ATOM 1689 C C . PRO A 1 220 ? 6.850 0.202 -17.605 1.00 92.88 220 PRO A C 1
ATOM 1691 O O . PRO A 1 220 ? 6.793 -0.879 -17.030 1.00 92.88 220 PRO A O 1
ATOM 1694 N N . LYS A 1 221 ? 5.868 0.623 -18.415 1.00 93.44 221 LYS A N 1
ATOM 1695 C CA . LYS A 1 221 ? 4.638 -0.138 -18.671 1.00 93.44 221 LYS A CA 1
ATOM 1696 C C . LYS A 1 221 ? 4.919 -1.498 -19.319 1.00 93.44 221 LYS A C 1
ATOM 1698 O O . LYS A 1 221 ? 4.312 -2.489 -18.923 1.00 93.44 221 LYS A O 1
ATOM 1703 N N . ALA A 1 222 ? 5.827 -1.556 -20.297 1.00 92.25 222 ALA A N 1
ATOM 1704 C CA . ALA A 1 222 ? 6.231 -2.818 -20.913 1.00 92.25 222 ALA A CA 1
ATOM 1705 C C . ALA A 1 222 ? 6.941 -3.734 -19.907 1.00 92.25 222 ALA A C 1
ATOM 1707 O O . ALA A 1 222 ? 6.798 -4.952 -19.988 1.00 92.25 222 ALA A O 1
ATOM 1708 N N . GLY A 1 223 ? 7.646 -3.145 -18.939 1.00 90.94 223 GLY A N 1
ATOM 1709 C CA . GLY A 1 223 ? 8.302 -3.833 -17.831 1.00 90.94 223 GLY A CA 1
ATOM 1710 C C . GLY A 1 223 ? 7.419 -4.095 -16.609 1.00 90.94 223 GLY A C 1
ATOM 1711 O O . GLY A 1 223 ? 7.973 -4.380 -15.556 1.00 90.94 223 GLY A O 1
ATOM 1712 N N . GLY A 1 224 ? 6.089 -3.993 -16.699 1.00 92.69 224 GLY A N 1
ATOM 1713 C CA . GLY A 1 224 ? 5.187 -4.353 -15.596 1.00 92.69 224 GLY A CA 1
ATOM 1714 C C . GLY A 1 224 ? 4.933 -3.267 -14.547 1.00 92.69 224 GLY A C 1
ATOM 1715 O O . GLY A 1 224 ? 4.478 -3.598 -13.458 1.00 92.69 224 GLY A O 1
ATOM 1716 N N . PHE A 1 225 ? 5.201 -1.995 -14.842 1.00 94.25 225 PHE A N 1
ATOM 1717 C CA . PHE A 1 225 ? 4.790 -0.874 -13.991 1.00 94.25 225 PHE A CA 1
ATOM 1718 C C . PHE A 1 225 ? 3.331 -0.483 -14.274 1.00 94.25 225 PHE A C 1
ATOM 1720 O O . PHE A 1 225 ? 3.014 -0.076 -15.401 1.00 94.25 225 PHE A O 1
ATOM 1727 N N . VAL A 1 226 ? 2.457 -0.618 -13.268 1.00 92.88 226 VAL A N 1
ATOM 1728 C CA . VAL A 1 226 ? 0.991 -0.480 -13.398 1.00 92.88 226 VAL A CA 1
ATOM 1729 C C . VAL A 1 226 ? 0.426 0.663 -12.556 1.00 92.88 226 VAL A C 1
ATOM 1731 O O . VAL A 1 226 ? 0.625 0.686 -11.319 1.00 92.88 226 VAL A O 1
#

Organism: NCBI:txid1028688

InterPro domains:
  IPR007066 RNA polymerase Rpb1, domain 3 [PF04983] (6-76)
  IPR007083 RNA polymerase Rpb1, domain 4 [PF05000] (145-226)
  IPR038120 RNA polymerase Rpb1, funnel domain superfamily [G3DSA:1.10.132.30] (76-226)
  IPR042102 RNA polymerase Rpb1, domain 3 superfamily [G3DSA:1.10.274.100] (1-75)
  IPR045867 DNA-directed RNA polymerase, subunit beta-prime [PTHR19376] (12-226)

Foldseek 3Di:
DPPPVVQDLPDFDADPNDTPGHDDFCCALNPHPPHVLNVCCVPPNDVRSVVVNVVVVVVVVVVCVVPPADADPLLQAFAPVLVVVLVVLVVVLQCQLVVLLCVLQVHDPPDDDPVNSLVSVLVLLPDPVNVSVQSSQVSLQVSQVVSLVSSCVSTPDAGRSDHPPVNRVCVCAVSVVDDHSLVSCVRRTNVTADDDPNGFQRADPQCFSDPPDDRVSSGSVSRRTD

Secondary structure (DSSP, 8-state):
---TTTT-TTS-EEETTEEEE----HHHHSS-TTSHHHHHHHHH-HHHHHHHHHHHHHHHHHHHHHH-----GGGT-B-HHHHHHHHHHHHHHTTHHHHHHHHHTT--TTT--HHHHHHHHHHHHT-TT-HHHHHHHHHHHHHHHHHHHHHHHHHTTTTBSSPTTT-HHHHHHHTTSS--HHHHHHHHT---B--BTTBPPPPPTTS-SSTTSPTT--STTTTTB-